Protein AF-A0A1F6PD30-F1 (afdb_monomer_lite)

Radius of gyration: 20.88 Å; chains: 1; bounding box: 60×52×56 Å

Secondary structure (DSSP, 8-state):
----HHHHHHHHHHHHHHHHHHS--SS-HHHHHHHHHHHHHHHHHHHHH--TTS----HHHHHHHHHHHHHHHHHHHTHHHHSPPB-HHHHHHHHHHHHHHHHHTT--HHHHHHHHHHHHHHHHHHHH-----HHHHHHHHHHHHHHHHHHHHHH--HHHHHHHHTTGGGGS-HHHHHHHHHHHHHHHHHHHHHHHH-GGGS-TT--HHHHHHHHHHHHHHHHHTB---PPPHHHHHHHHHHHHHHHHHHHHH--S-HHHHHHHHHHHHHHHHHHHHTS--------

pLDDT: mean 75.57, std 12.9, range [32.97, 92.69]

Organism: NCBI:txid1798709

Foldseek 3Di:
DDQDVLLLCLLQLLLVLLVVLLFPPDDDPVPLVCVLCVLVVVLVVVLVVDDPPPPNQDSLLSSVVSLLVSLQVCCVVCVVGRPAQDELLLLLLLLLLLLLLCVVQVPDPVVNVVSVVVNVVSLCCQQVVDQQDLVNLLVSLVVVLVSLVSCCVSPPDPVVVVCSSVSVSVVDDSLQSSLNSNSVSVNSSSVSVCVVLPLVPDDPPDDPVNSVVSNVVSSVVSSVSYDSDHDDNVVSVVSNVVSCVVSVCCSVPVPDDSSVSSSVSSSCSSVVVSVVVPDPPPPPPPD

Sequence (287 aa):
MQFDWLKLAAFVGGIFAEFFLLLDLSKDRWKTLLLSLGVILFASVLTEAGSPNGISAEPGFYVVIWGFIFCTIIPVFLKDKITPNIDERTLLIVNAMVLYLVFKSNFSSPVLYFYLLMTGVTLLNALVRIKIAKYLKVALFVWYYILIITIPIAHFNIQMFLDIALDKFGLFSYADLAALGAIYFLIMVHIMYLAWISPLGGSRHESALKMEQRMHENLVLLDSRYDDTQLSVLQALVIICILAILLGANYYYAFVSDSTILIISLLTAGIWHKISSNTPQTSGSIV

Structure (mmCIF, N/CA/C/O backbone):
data_AF-A0A1F6PD30-F1
#
_entry.id   AF-A0A1F6PD30-F1
#
loop_
_atom_site.group_PDB
_atom_site.id
_atom_site.type_symbol
_atom_site.label_atom_id
_atom_site.label_alt_id
_atom_site.label_comp_id
_atom_site.label_asym_id
_atom_site.label_entity_id
_atom_site.label_seq_id
_atom_site.pdbx_PDB_ins_code
_atom_site.Cartn_x
_atom_site.Cartn_y
_atom_site.Cartn_z
_atom_site.occupancy
_atom_site.B_iso_or_equiv
_atom_site.auth_seq_id
_atom_site.auth_comp_id
_atom_site.auth_asym_id
_atom_site.auth_atom_id
_atom_site.pdbx_PDB_model_num
ATOM 1 N N . MET A 1 1 ? 19.295 12.854 -24.958 1.00 53.69 1 MET A N 1
ATOM 2 C CA . MET A 1 1 ? 18.325 11.761 -24.719 1.00 53.69 1 MET A CA 1
ATOM 3 C C . MET A 1 1 ? 16.942 12.298 -25.037 1.00 53.69 1 MET A C 1
ATOM 5 O O . MET A 1 1 ? 16.675 13.434 -24.677 1.00 53.69 1 MET A O 1
ATOM 9 N N . GLN A 1 2 ? 16.107 11.544 -25.752 1.00 60.06 2 GLN A N 1
ATOM 10 C CA . GLN A 1 2 ? 14.708 11.921 -25.965 1.00 60.06 2 GLN A CA 1
ATOM 11 C C . GLN A 1 2 ? 13.929 11.608 -24.683 1.00 60.06 2 GLN A C 1
ATOM 13 O O . GLN A 1 2 ? 14.045 10.499 -24.163 1.00 60.06 2 GLN A O 1
ATOM 18 N N . PHE A 1 3 ? 13.193 12.586 -24.158 1.00 65.31 3 PHE A N 1
ATOM 19 C CA . PHE A 1 3 ? 12.368 12.402 -22.967 1.00 65.31 3 PHE A CA 1
ATOM 20 C C . PHE A 1 3 ? 11.201 11.449 -23.276 1.00 65.31 3 PHE A C 1
ATOM 22 O O . PHE A 1 3 ? 10.488 11.634 -24.266 1.00 65.31 3 PHE A O 1
ATOM 29 N N . ASP A 1 4 ? 11.025 10.411 -22.455 1.00 73.19 4 ASP A N 1
ATOM 30 C CA . ASP A 1 4 ? 10.019 9.364 -22.668 1.00 73.19 4 ASP A CA 1
ATOM 31 C C . ASP A 1 4 ? 8.700 9.726 -21.966 1.00 73.19 4 ASP A C 1
ATOM 33 O O . ASP A 1 4 ? 8.423 9.339 -20.827 1.00 73.19 4 ASP A O 1
ATOM 37 N N . TRP A 1 5 ? 7.870 10.492 -22.675 1.00 72.25 5 TRP A N 1
ATOM 38 C CA . TRP A 1 5 ? 6.560 10.947 -22.201 1.00 72.25 5 TRP A CA 1
ATOM 39 C C . TRP A 1 5 ? 5.604 9.807 -21.825 1.00 72.25 5 TRP A C 1
ATOM 41 O O . TRP A 1 5 ? 4.758 9.982 -20.949 1.00 72.25 5 TRP A O 1
ATOM 51 N N . LEU A 1 6 ? 5.738 8.628 -22.442 1.00 74.00 6 LEU A N 1
ATOM 52 C CA . LEU A 1 6 ? 4.901 7.466 -22.123 1.00 74.00 6 LEU A CA 1
ATOM 53 C C . LEU A 1 6 ? 5.247 6.906 -20.741 1.00 74.00 6 LEU A C 1
ATOM 55 O O . LEU A 1 6 ? 4.358 6.525 -19.978 1.00 74.00 6 LEU A O 1
ATOM 59 N N . LYS A 1 7 ? 6.535 6.883 -20.393 1.00 76.62 7 LYS A N 1
ATOM 60 C CA . LYS A 1 7 ? 6.993 6.464 -19.064 1.00 76.62 7 LYS A CA 1
ATOM 61 C C . LYS A 1 7 ? 6.561 7.443 -17.981 1.00 76.62 7 LYS A C 1
ATOM 63 O 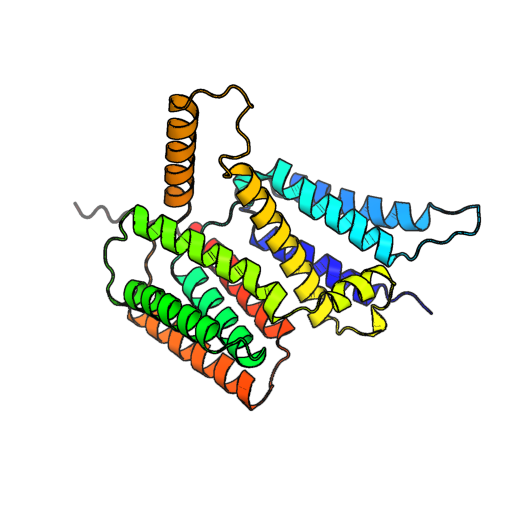O . LYS A 1 7 ? 6.106 7.021 -16.918 1.00 76.62 7 LYS A O 1
ATOM 68 N N . LEU A 1 8 ? 6.604 8.738 -18.283 1.00 74.94 8 LEU A N 1
ATOM 69 C CA . LEU A 1 8 ? 6.052 9.754 -17.397 1.00 74.94 8 LEU A CA 1
ATOM 70 C C . LEU A 1 8 ? 4.546 9.557 -17.168 1.00 74.94 8 LEU A C 1
ATOM 72 O O . LEU A 1 8 ? 4.076 9.589 -16.029 1.00 74.94 8 LEU A O 1
ATOM 76 N N . ALA A 1 9 ? 3.798 9.303 -18.244 1.00 74.81 9 ALA A N 1
ATOM 77 C CA . ALA A 1 9 ? 2.366 9.042 -18.173 1.00 74.81 9 ALA A CA 1
ATOM 78 C C . ALA A 1 9 ? 2.043 7.800 -17.328 1.00 74.81 9 ALA A C 1
ATOM 80 O O . ALA A 1 9 ? 1.038 7.804 -16.623 1.00 74.81 9 ALA A O 1
ATOM 81 N N . ALA A 1 10 ? 2.898 6.771 -17.333 1.00 77.56 10 ALA A N 1
ATOM 82 C CA . ALA A 1 10 ? 2.732 5.608 -16.462 1.00 77.56 10 ALA A CA 1
ATOM 83 C C . ALA A 1 10 ? 2.874 5.971 -14.973 1.00 77.56 10 ALA A C 1
ATOM 85 O O . ALA A 1 10 ? 2.026 5.578 -14.173 1.00 77.56 10 ALA A O 1
ATOM 86 N N . PHE A 1 11 ? 3.881 6.772 -14.603 1.00 80.44 11 PHE A N 1
ATOM 87 C CA . PHE A 1 11 ? 4.056 7.252 -13.225 1.00 80.44 11 PHE A CA 1
ATOM 88 C C . PHE A 1 11 ? 2.867 8.097 -12.750 1.00 80.44 11 PHE A C 1
ATOM 90 O O . PHE A 1 11 ? 2.256 7.810 -11.719 1.00 80.44 11 PHE A O 1
ATOM 97 N N . VAL A 1 12 ? 2.487 9.103 -13.541 1.00 78.50 12 VAL A N 1
ATOM 98 C CA . VAL A 1 12 ? 1.339 9.973 -13.246 1.00 78.50 12 VAL A CA 1
ATOM 99 C C . VAL A 1 12 ? 0.036 9.166 -13.215 1.00 78.50 12 VAL A C 1
ATOM 101 O O . VAL A 1 12 ? -0.792 9.357 -12.326 1.00 78.50 12 VAL A O 1
ATOM 104 N N . GLY A 1 13 ? -0.130 8.214 -14.134 1.00 77.12 13 GLY A N 1
ATOM 105 C CA . GLY A 1 13 ? -1.265 7.296 -14.171 1.00 77.12 13 GLY A CA 1
ATOM 106 C C . GLY A 1 13 ? -1.387 6.457 -12.900 1.00 77.12 13 GLY A C 1
ATOM 107 O O . GLY A 1 13 ? -2.496 6.286 -12.400 1.00 77.12 13 GLY A O 1
ATOM 108 N N . GLY A 1 14 ? -0.263 6.012 -12.330 1.00 79.00 14 GLY A N 1
ATOM 109 C CA . GLY A 1 14 ? -0.215 5.345 -11.028 1.00 79.00 14 GLY A CA 1
ATOM 110 C C . GLY A 1 14 ? -0.746 6.214 -9.885 1.00 79.00 14 GLY A C 1
ATOM 111 O O . GLY A 1 14 ? -1.611 5.769 -9.131 1.00 79.00 14 GLY A O 1
ATOM 112 N N . ILE A 1 15 ? -0.297 7.474 -9.803 1.00 82.19 15 ILE A N 1
ATOM 113 C CA . ILE A 1 15 ? -0.788 8.454 -8.810 1.00 82.19 15 ILE A CA 1
ATOM 114 C C . ILE A 1 15 ? -2.308 8.609 -8.920 1.00 82.19 15 ILE A C 1
ATOM 116 O O . ILE A 1 15 ? -3.020 8.554 -7.918 1.00 82.19 15 ILE A O 1
ATOM 120 N N . PHE A 1 16 ? -2.817 8.793 -10.141 1.00 78.00 16 PHE A N 1
ATOM 121 C CA . PHE A 1 16 ? -4.250 8.959 -10.367 1.00 78.00 16 PHE A CA 1
ATOM 122 C C . PHE A 1 16 ? -5.046 7.700 -10.052 1.00 78.00 16 PHE A C 1
ATOM 124 O O . PHE A 1 16 ? -6.115 7.811 -9.457 1.00 78.00 16 PHE A O 1
ATOM 131 N N . ALA A 1 17 ? -4.554 6.523 -10.441 1.00 76.38 17 ALA A N 1
ATOM 132 C CA . ALA A 1 17 ? -5.217 5.262 -10.142 1.00 76.38 17 ALA A CA 1
ATOM 133 C C . ALA A 1 17 ? -5.427 5.119 -8.630 1.00 76.38 17 ALA A C 1
ATOM 135 O O . ALA A 1 17 ? -6.557 4.903 -8.194 1.00 76.38 17 ALA A O 1
ATOM 136 N N . GLU A 1 18 ? -4.381 5.358 -7.837 1.00 78.88 18 GLU A N 1
ATOM 137 C CA . GLU A 1 18 ? -4.469 5.296 -6.377 1.00 78.88 18 GLU A CA 1
ATOM 138 C C . GLU A 1 18 ? -5.375 6.390 -5.799 1.00 78.88 18 GLU A C 1
ATOM 140 O O . GLU A 1 18 ? -6.229 6.122 -4.953 1.00 78.88 18 GLU A O 1
ATOM 145 N N . PHE A 1 19 ? -5.267 7.621 -6.305 1.00 77.38 19 PHE A N 1
ATOM 146 C CA . PHE A 1 19 ? -6.168 8.707 -5.926 1.00 77.38 19 PHE A CA 1
ATOM 147 C C . PHE A 1 19 ? -7.638 8.338 -6.149 1.00 77.38 19 PHE A C 1
ATOM 149 O O . PHE A 1 19 ? -8.473 8.544 -5.267 1.00 77.38 19 PHE A O 1
ATOM 156 N N . PHE A 1 20 ? -7.964 7.753 -7.302 1.00 73.50 20 PHE A N 1
ATOM 157 C CA . PHE A 1 20 ? -9.321 7.316 -7.604 1.00 73.50 20 PHE A CA 1
ATOM 158 C C . PHE A 1 20 ? -9.760 6.125 -6.763 1.00 73.50 20 PHE A C 1
ATOM 160 O O . PHE A 1 20 ? -10.956 6.026 -6.495 1.00 73.50 20 PHE A O 1
ATOM 167 N N . LEU A 1 21 ? -8.861 5.236 -6.339 1.00 72.62 21 LEU A N 1
ATOM 168 C CA . LEU A 1 21 ? -9.199 4.154 -5.412 1.00 72.62 21 LEU A CA 1
ATOM 169 C C . LEU A 1 21 ? -9.557 4.695 -4.031 1.00 72.62 21 LEU A C 1
ATOM 171 O O . LEU A 1 21 ? -10.606 4.330 -3.504 1.00 72.62 21 LEU A O 1
ATOM 175 N N . LEU A 1 22 ? -8.741 5.598 -3.491 1.00 71.75 22 LEU A N 1
ATOM 176 C CA . LEU A 1 22 ? -8.922 6.140 -2.143 1.00 71.75 22 LEU A CA 1
ATOM 177 C C . LEU A 1 22 ? -10.071 7.148 -2.043 1.00 71.75 22 LEU A C 1
ATOM 179 O O . LEU A 1 22 ? -10.625 7.343 -0.965 1.00 71.75 22 LEU A O 1
ATOM 183 N N . LEU A 1 23 ? -10.451 7.791 -3.148 1.00 72.31 23 LEU A N 1
ATOM 184 C CA . LEU A 1 23 ? -11.535 8.766 -3.148 1.00 72.31 23 LEU A CA 1
ATOM 185 C C . LEU A 1 23 ? -12.903 8.079 -2.988 1.00 72.31 23 LEU A C 1
ATOM 187 O O . LEU A 1 23 ? -13.360 7.363 -3.890 1.00 72.31 23 LEU A O 1
ATOM 191 N N . ASP A 1 24 ? -13.594 8.356 -1.881 1.00 62.03 24 ASP A N 1
ATOM 192 C CA . ASP A 1 24 ? -15.000 7.981 -1.701 1.00 62.03 24 ASP A CA 1
ATOM 193 C C . ASP A 1 24 ? -15.915 8.910 -2.533 1.00 62.03 24 ASP A C 1
ATOM 195 O O . ASP A 1 24 ? -16.018 10.123 -2.314 1.00 62.03 24 ASP A O 1
ATOM 199 N N . LEU A 1 25 ? -16.536 8.349 -3.576 1.00 59.09 25 LEU A N 1
ATOM 200 C CA . LEU A 1 25 ? -17.119 9.069 -4.721 1.00 59.09 25 LEU A CA 1
ATOM 201 C C . LEU A 1 25 ? -18.629 9.317 -4.585 1.00 59.09 25 LEU A C 1
ATOM 203 O O . LEU A 1 25 ? -19.377 9.228 -5.569 1.00 59.09 25 LEU A O 1
ATOM 207 N N . SER A 1 26 ? -19.100 9.639 -3.380 1.00 53.19 26 SER A N 1
ATOM 208 C CA . SER A 1 26 ? -20.541 9.644 -3.131 1.00 53.19 26 SER A CA 1
ATOM 209 C C . SER A 1 26 ? -21.306 10.814 -3.774 1.00 53.19 26 SER A C 1
ATOM 211 O O . SER A 1 26 ? -22.437 10.564 -4.182 1.00 53.19 26 SER A O 1
ATOM 213 N N . LYS A 1 27 ? -20.760 12.036 -3.987 1.00 53.97 27 LYS A N 1
ATOM 214 C CA . LYS A 1 27 ? -21.538 13.132 -4.650 1.00 53.97 27 LYS A CA 1
ATOM 215 C C . LYS A 1 27 ? -20.814 14.168 -5.545 1.00 53.97 27 LYS A C 1
ATOM 217 O O . LYS A 1 27 ? -21.452 14.673 -6.461 1.00 53.97 27 LYS A O 1
ATOM 222 N N . ASP A 1 28 ? -19.517 14.462 -5.396 1.00 58.03 28 ASP A N 1
ATOM 223 C CA . ASP A 1 28 ? -18.851 15.589 -6.112 1.00 58.03 28 ASP A CA 1
ATOM 224 C C . ASP A 1 28 ? -17.847 15.153 -7.199 1.00 58.03 28 ASP A C 1
ATOM 226 O O . ASP A 1 28 ? -16.665 15.497 -7.178 1.00 58.03 28 ASP A O 1
ATOM 230 N N . ARG A 1 29 ? -18.323 14.380 -8.180 1.00 62.59 29 ARG A N 1
ATOM 231 C CA . ARG A 1 29 ? -17.468 13.687 -9.167 1.00 62.59 29 ARG A CA 1
ATOM 232 C C . ARG A 1 29 ? -16.647 14.610 -10.080 1.00 62.59 29 ARG A C 1
ATOM 234 O O . ARG A 1 29 ? -15.530 14.264 -10.434 1.00 62.59 29 ARG A O 1
ATOM 241 N N . TRP A 1 30 ? -17.167 15.779 -10.456 1.00 53.31 30 TRP A N 1
ATOM 242 C CA . TRP A 1 30 ? -16.579 16.593 -11.533 1.00 53.31 30 TRP A CA 1
ATOM 243 C C . TRP A 1 30 ? -15.610 17.674 -11.060 1.00 53.31 30 TRP A C 1
ATOM 245 O O . TRP A 1 30 ? -14.622 17.946 -11.733 1.00 53.31 30 TRP A O 1
ATOM 255 N N . LYS A 1 31 ? -15.848 18.272 -9.889 1.00 58.22 31 LYS A N 1
ATOM 256 C CA . LYS A 1 31 ? -15.000 19.357 -9.364 1.00 58.22 31 LYS A CA 1
ATOM 257 C C . LYS A 1 31 ? -13.631 18.838 -8.930 1.00 58.22 31 LYS A C 1
ATOM 259 O O . LYS A 1 31 ? -12.616 19.453 -9.229 1.00 58.22 31 LYS A O 1
ATOM 264 N N . THR A 1 32 ? -13.602 17.674 -8.286 1.00 60.53 32 THR A N 1
ATOM 265 C CA . THR A 1 32 ? -12.366 17.004 -7.862 1.00 60.53 32 THR A CA 1
ATOM 266 C C . THR A 1 32 ? -11.555 16.489 -9.055 1.00 60.53 32 THR A C 1
ATOM 268 O O . THR A 1 32 ? -10.327 16.571 -9.057 1.00 60.53 32 THR A O 1
ATOM 271 N N . LEU A 1 33 ? -12.240 16.024 -10.101 1.00 59.28 33 LEU A N 1
ATOM 272 C CA . LEU A 1 33 ? -11.638 15.547 -11.345 1.00 59.28 33 LEU A CA 1
ATOM 273 C C . LEU A 1 33 ? -11.055 16.713 -12.170 1.00 59.28 33 LEU A C 1
ATOM 275 O O . LEU A 1 33 ? -9.919 16.630 -12.621 1.00 59.28 33 LEU A O 1
ATOM 279 N N . LEU A 1 34 ? -11.767 17.843 -12.262 1.00 59.72 34 LEU A N 1
ATOM 280 C CA . LEU A 1 34 ? -11.278 19.076 -12.897 1.00 59.72 34 LEU A CA 1
ATOM 281 C C . LEU A 1 34 ? -10.115 19.726 -12.137 1.00 59.72 34 LEU A C 1
ATOM 283 O O . LEU A 1 34 ? -9.198 20.238 -12.768 1.00 59.72 34 LEU A O 1
ATOM 287 N N . LEU A 1 35 ? -10.121 19.694 -10.800 1.00 61.66 35 LEU A N 1
ATOM 288 C CA . LEU A 1 35 ? -9.022 20.237 -9.998 1.00 61.66 35 LEU A CA 1
ATOM 289 C C . LEU A 1 35 ? -7.748 19.395 -10.156 1.00 61.66 35 LEU A C 1
ATOM 291 O O . LEU A 1 35 ? -6.664 19.943 -10.323 1.00 61.66 35 LEU A O 1
ATOM 295 N N . SER A 1 36 ? -7.876 18.066 -10.136 1.00 59.25 36 SER A N 1
ATOM 296 C CA . SER A 1 36 ? -6.726 17.158 -10.228 1.00 59.25 36 SER A CA 1
ATOM 297 C C . SER A 1 36 ? -6.118 17.101 -11.631 1.00 59.25 36 SER A C 1
ATOM 299 O O . SER A 1 36 ? -4.899 17.199 -11.768 1.00 59.25 36 SER A O 1
ATOM 301 N N . LEU A 1 37 ? -6.952 17.067 -12.677 1.00 60.06 37 LEU A N 1
ATOM 302 C CA . LEU A 1 37 ? -6.499 17.275 -14.057 1.00 60.06 37 LEU A CA 1
ATOM 303 C C . LEU A 1 37 ? -5.940 18.685 -14.264 1.00 60.06 37 LEU A C 1
ATOM 305 O O . LEU A 1 37 ? -4.926 18.830 -14.934 1.00 60.06 37 LEU A O 1
ATOM 309 N N . GLY A 1 38 ? -6.554 19.713 -13.673 1.00 61.88 38 GLY A N 1
ATOM 310 C CA . GLY A 1 38 ? -6.124 21.105 -13.798 1.00 61.88 38 GLY A CA 1
ATOM 311 C C . GLY A 1 38 ? -4.744 21.370 -13.199 1.00 61.88 38 GLY A C 1
ATOM 312 O O . GLY A 1 38 ? -3.932 22.024 -13.841 1.00 61.88 38 GLY A O 1
ATOM 313 N N . VAL A 1 39 ? -4.439 20.823 -12.018 1.00 59.06 39 VAL A N 1
ATOM 314 C CA . VAL A 1 39 ? -3.119 20.975 -11.375 1.00 59.06 39 VAL A CA 1
ATOM 315 C C . VAL A 1 39 ? -2.019 20.291 -12.189 1.00 59.06 39 VAL A C 1
ATOM 317 O O . VAL A 1 39 ? -0.936 20.850 -12.338 1.00 59.06 39 VAL A O 1
ATOM 320 N N . ILE A 1 40 ? -2.298 19.117 -12.759 1.00 58.16 40 ILE A N 1
ATOM 321 C CA . ILE A 1 40 ? -1.302 18.352 -13.519 1.00 58.16 40 ILE A CA 1
ATOM 322 C C . ILE A 1 40 ? -1.135 18.896 -14.939 1.00 58.16 40 ILE A C 1
ATOM 324 O O . ILE A 1 40 ? -0.001 19.046 -15.382 1.00 58.16 40 ILE A O 1
ATOM 328 N N . LEU A 1 41 ? -2.222 19.295 -15.611 1.00 58.28 41 LEU A N 1
ATOM 329 C CA . LEU A 1 41 ? -2.154 19.988 -16.902 1.00 58.28 41 LEU A CA 1
ATOM 330 C C . LEU A 1 41 ? -1.425 21.331 -16.773 1.00 58.28 41 LEU A C 1
ATOM 332 O O . LEU A 1 41 ? -0.577 21.650 -17.603 1.00 58.28 41 LEU A O 1
ATOM 336 N N . PHE A 1 42 ? -1.692 22.092 -15.708 1.00 57.19 42 PHE A N 1
ATOM 337 C CA . PHE A 1 42 ? -0.980 23.336 -15.416 1.00 57.19 42 PHE A CA 1
ATOM 338 C C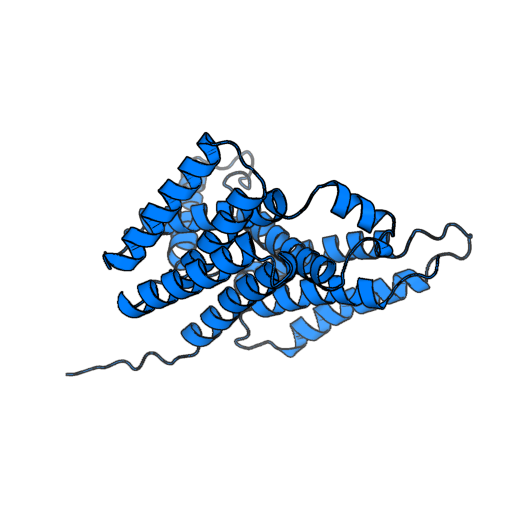 . PHE A 1 42 ? 0.510 23.093 -15.128 1.00 57.19 42 PHE A C 1
ATOM 340 O O . PHE A 1 42 ? 1.354 23.823 -15.642 1.00 57.19 42 PHE A O 1
ATOM 347 N N . ALA A 1 43 ? 0.848 22.028 -14.393 1.00 55.66 43 ALA A N 1
ATOM 348 C CA . ALA A 1 43 ? 2.232 21.619 -14.160 1.00 55.66 43 ALA A CA 1
ATOM 349 C C . ALA A 1 43 ? 2.961 21.219 -15.458 1.00 55.66 43 ALA A C 1
ATOM 351 O O . ALA A 1 43 ? 4.097 21.641 -15.661 1.00 55.66 43 ALA A O 1
ATOM 352 N N . SER A 1 44 ? 2.303 20.481 -16.362 1.00 56.38 44 SER A N 1
ATOM 353 C CA . SER A 1 44 ? 2.872 20.104 -17.666 1.00 56.38 44 SER A CA 1
ATOM 354 C C . SER A 1 44 ? 3.011 21.285 -18.639 1.00 56.38 44 SER A C 1
ATOM 356 O O . SER A 1 44 ? 3.959 21.340 -19.419 1.00 56.38 44 SER A O 1
ATOM 358 N N . VAL A 1 45 ? 2.112 22.272 -18.569 1.00 54.12 45 VAL A N 1
ATOM 359 C CA . VAL A 1 45 ? 2.214 23.507 -19.367 1.00 54.12 45 VAL A CA 1
ATOM 360 C C . VAL A 1 45 ? 3.329 24.415 -18.832 1.00 54.12 45 VAL A C 1
ATOM 362 O O . VAL A 1 45 ? 4.047 25.037 -19.611 1.00 54.12 45 VAL A O 1
ATOM 365 N N . LEU A 1 46 ? 3.548 24.457 -17.513 1.00 53.66 46 LEU A N 1
ATOM 366 C CA . LEU A 1 46 ? 4.660 25.205 -16.915 1.00 53.66 46 LEU A CA 1
ATOM 367 C C . LEU A 1 46 ? 6.038 24.606 -17.236 1.00 53.66 46 LEU A C 1
ATOM 369 O O . LEU A 1 46 ? 7.004 25.361 -17.325 1.00 53.66 46 LEU A O 1
ATOM 373 N N . THR A 1 47 ? 6.136 23.290 -17.456 1.00 56.25 47 THR A N 1
ATOM 374 C CA . THR A 1 47 ? 7.379 22.652 -17.927 1.00 56.25 47 THR A CA 1
ATOM 375 C C . THR A 1 47 ? 7.743 23.005 -19.370 1.00 56.25 47 THR A C 1
ATOM 377 O O . THR A 1 47 ? 8.926 23.040 -19.690 1.00 56.25 47 THR A O 1
ATOM 380 N N . GL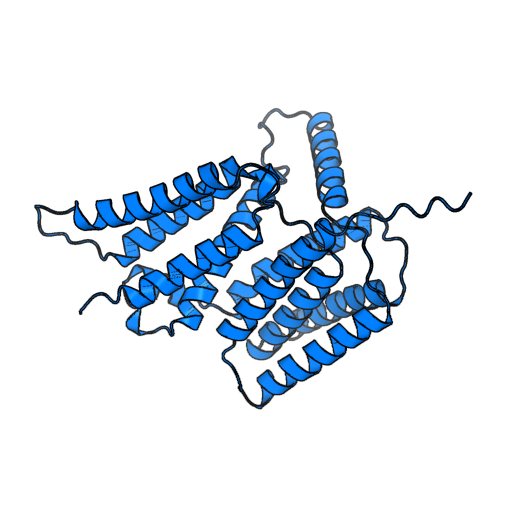U A 1 48 ? 6.772 23.327 -20.233 1.00 53.41 48 GLU A N 1
ATOM 381 C CA . GLU A 1 48 ? 7.048 23.864 -21.579 1.00 53.41 48 GLU A CA 1
ATOM 382 C C . GLU A 1 48 ? 7.292 25.382 -21.569 1.00 53.41 48 GLU A C 1
ATOM 384 O O . GLU A 1 48 ? 8.047 25.899 -22.393 1.00 53.41 48 GLU A O 1
ATOM 389 N N . ALA A 1 49 ? 6.688 26.113 -20.627 1.00 47.53 49 ALA A N 1
ATOM 390 C CA . ALA A 1 49 ? 6.739 27.576 -20.587 1.00 47.53 49 ALA A CA 1
ATOM 391 C C . ALA A 1 49 ? 8.050 28.166 -20.018 1.00 47.53 49 ALA A C 1
ATOM 393 O O . ALA A 1 49 ? 8.234 29.385 -20.049 1.00 47.53 49 ALA A O 1
ATOM 394 N N . GLY A 1 50 ? 8.967 27.346 -19.493 1.00 44.59 50 GLY A N 1
ATOM 395 C CA . GLY A 1 50 ? 10.137 27.815 -18.748 1.00 44.59 50 GLY A CA 1
ATOM 396 C C . GLY A 1 50 ? 11.486 27.362 -19.304 1.00 44.59 50 GLY A C 1
ATOM 397 O O . GLY A 1 50 ? 12.046 26.400 -18.800 1.00 44.59 50 GLY A O 1
ATOM 398 N N . SER A 1 51 ? 12.058 28.109 -20.256 1.00 46.34 51 SER A N 1
ATOM 399 C CA . SER A 1 51 ? 13.372 28.764 -20.072 1.00 46.34 51 SER A CA 1
ATOM 400 C C . SER A 1 51 ? 13.798 29.525 -21.340 1.00 46.34 51 SER A C 1
ATOM 402 O O . SER A 1 51 ? 14.361 28.934 -22.261 1.00 46.34 51 SER A O 1
ATOM 404 N N . PRO A 1 52 ? 13.627 30.859 -21.384 1.00 49.53 52 PRO A N 1
ATOM 405 C CA . PRO A 1 52 ? 14.267 31.715 -22.388 1.00 49.53 52 PRO A CA 1
ATOM 406 C C . PRO A 1 52 ? 15.806 31.728 -22.288 1.00 49.53 52 PRO A C 1
ATOM 408 O O . PRO A 1 52 ? 16.468 32.260 -23.172 1.00 49.53 52 PRO A O 1
ATOM 411 N N . ASN A 1 53 ? 16.377 31.158 -21.214 1.00 49.75 53 ASN A N 1
ATOM 412 C CA . ASN A 1 53 ? 17.775 31.347 -20.813 1.00 49.75 53 ASN A CA 1
ATOM 413 C C . ASN A 1 53 ? 18.606 30.047 -20.775 1.00 49.75 53 ASN A C 1
ATOM 415 O O . ASN A 1 53 ? 19.676 30.025 -20.174 1.00 49.75 53 ASN A O 1
ATOM 419 N N . GLY A 1 54 ? 18.151 28.958 -21.402 1.00 44.59 54 GLY A N 1
ATOM 420 C CA . GLY A 1 54 ? 18.997 27.786 -21.685 1.00 44.59 54 GLY A CA 1
ATOM 421 C C . GLY A 1 54 ? 19.392 26.906 -20.490 1.00 44.59 54 GLY A C 1
ATOM 422 O O . GLY A 1 54 ? 20.071 25.903 -20.687 1.00 44.59 54 GLY A O 1
ATOM 423 N N . ILE A 1 55 ? 18.946 27.211 -19.268 1.00 49.53 55 ILE A N 1
ATOM 424 C CA . ILE A 1 55 ? 18.989 26.257 -18.151 1.00 49.53 55 ILE A CA 1
ATOM 425 C C . ILE A 1 55 ? 17.682 25.467 -18.207 1.00 49.53 55 ILE A C 1
ATOM 427 O O . ILE A 1 55 ? 16.682 25.858 -17.606 1.00 49.53 55 ILE A O 1
ATOM 431 N N . SER A 1 56 ? 17.659 24.418 -19.024 1.00 53.16 56 SER A N 1
ATOM 432 C CA . SER A 1 56 ? 16.563 23.453 -19.064 1.00 53.16 56 SER A CA 1
ATOM 433 C C . SER A 1 56 ? 16.709 22.526 -17.862 1.00 53.16 56 SER A C 1
ATOM 435 O O . SER A 1 56 ? 17.518 21.599 -17.892 1.00 53.16 56 SER A O 1
ATOM 437 N N . ALA A 1 57 ? 15.977 22.797 -16.784 1.00 54.75 57 ALA A N 1
ATOM 438 C CA . ALA A 1 57 ? 15.811 21.789 -15.749 1.00 54.75 57 ALA A CA 1
ATOM 439 C C . ALA A 1 57 ? 15.071 20.579 -16.347 1.00 54.75 57 ALA A C 1
ATOM 441 O O . ALA A 1 57 ? 14.139 20.726 -17.139 1.00 54.75 57 ALA A O 1
ATOM 442 N N . GLU A 1 58 ? 15.559 19.396 -15.998 1.00 65.56 58 GLU A N 1
ATOM 443 C CA . GLU A 1 58 ? 15.098 18.092 -16.469 1.00 65.56 58 GLU A CA 1
ATOM 444 C C . GLU A 1 58 ? 13.587 17.906 -16.184 1.00 65.56 58 GLU A C 1
ATOM 446 O O . GLU A 1 58 ? 13.163 18.073 -15.035 1.00 65.56 58 GLU A O 1
ATOM 451 N N . PRO A 1 59 ? 12.727 17.638 -17.193 1.00 64.94 59 PRO A N 1
ATOM 452 C CA . PRO A 1 59 ? 11.271 17.580 -17.015 1.00 64.94 59 PRO A CA 1
ATOM 453 C C . PRO A 1 59 ? 10.778 16.631 -15.907 1.00 64.94 59 PRO A C 1
ATOM 455 O O . PRO A 1 59 ? 9.750 16.899 -15.279 1.00 64.94 59 PRO A O 1
ATOM 458 N N . GLY A 1 60 ? 11.504 15.554 -15.603 1.00 64.38 60 GLY A N 1
ATOM 459 C CA . GLY A 1 60 ? 11.195 14.647 -14.496 1.00 64.38 60 GLY A CA 1
ATOM 460 C C . GLY A 1 60 ? 11.367 15.273 -13.124 1.00 64.38 60 GLY A C 1
ATOM 461 O O . GLY A 1 60 ? 10.548 15.006 -12.244 1.00 64.38 60 GLY A O 1
ATOM 462 N N . PHE A 1 61 ? 12.335 16.176 -12.942 1.00 67.75 61 PHE A N 1
ATOM 463 C CA . PHE A 1 61 ? 12.499 16.920 -11.691 1.00 67.75 61 PHE A CA 1
ATOM 464 C C . PHE A 1 61 ? 11.234 17.719 -11.354 1.00 67.75 61 PHE A C 1
ATOM 466 O O . PHE A 1 61 ? 10.726 17.662 -10.230 1.00 67.75 61 PHE A O 1
ATOM 473 N N . TYR A 1 62 ? 10.661 18.404 -12.346 1.00 69.81 62 TYR A N 1
ATOM 474 C CA . TYR A 1 62 ? 9.409 19.134 -12.168 1.00 69.81 62 TYR A CA 1
ATOM 475 C C . TYR A 1 62 ? 8.232 18.210 -11.887 1.00 69.81 62 TYR A C 1
ATOM 477 O O . TYR A 1 62 ? 7.398 18.540 -11.051 1.00 69.81 62 TYR A O 1
ATOM 485 N N . VAL A 1 63 ? 8.157 17.048 -12.532 1.00 67.50 63 VAL A N 1
ATOM 486 C CA . VAL A 1 63 ? 7.059 16.102 -12.290 1.00 67.50 63 VAL A CA 1
ATOM 487 C C . VAL A 1 63 ? 7.145 15.499 -10.892 1.00 67.50 63 VAL A C 1
ATOM 489 O O . VAL A 1 63 ? 6.112 15.339 -10.248 1.00 67.50 63 VAL A O 1
ATOM 492 N N . VAL A 1 64 ? 8.348 15.244 -10.372 1.00 68.81 64 VAL A N 1
ATOM 493 C CA . VAL A 1 64 ? 8.531 14.836 -8.972 1.00 68.81 64 VAL A CA 1
ATOM 494 C C . VAL A 1 64 ? 8.092 15.950 -8.022 1.00 68.81 64 VAL A C 1
ATOM 496 O O . VAL A 1 64 ? 7.349 15.679 -7.082 1.00 68.81 64 VAL A O 1
ATOM 499 N N . ILE A 1 65 ? 8.484 17.205 -8.272 1.00 69.94 65 ILE A N 1
ATOM 500 C CA . ILE A 1 65 ? 8.087 18.349 -7.432 1.00 69.94 65 ILE A CA 1
ATOM 501 C C . ILE A 1 65 ? 6.576 18.583 -7.477 1.00 69.94 65 ILE A C 1
ATOM 503 O O . ILE A 1 65 ? 5.938 18.722 -6.436 1.00 69.94 65 ILE A O 1
ATOM 507 N N . TRP A 1 66 ? 5.976 18.624 -8.662 1.00 71.56 66 TRP A N 1
ATOM 508 C CA . TRP A 1 66 ? 4.541 18.850 -8.809 1.00 71.56 66 TRP A CA 1
ATOM 509 C C . TRP A 1 66 ? 3.726 17.651 -8.344 1.00 71.56 66 TRP A C 1
ATOM 511 O O . TRP A 1 66 ? 2.676 17.835 -7.734 1.00 71.56 66 TRP A O 1
ATOM 521 N N . GLY A 1 67 ? 4.239 16.439 -8.547 1.00 70.88 67 GLY A N 1
ATOM 522 C CA . GLY A 1 67 ? 3.729 15.221 -7.937 1.00 70.88 67 GLY A CA 1
ATOM 523 C C . GLY A 1 67 ? 3.740 15.327 -6.415 1.00 70.88 67 GLY A C 1
ATOM 524 O O . GLY A 1 67 ? 2.709 15.088 -5.797 1.00 70.88 67 GLY A O 1
ATOM 525 N N . PHE A 1 68 ? 4.842 15.769 -5.806 1.00 73.69 68 PHE A N 1
ATOM 526 C CA . PHE A 1 68 ? 4.938 16.004 -4.361 1.00 73.69 68 PHE A CA 1
ATOM 527 C C . PHE A 1 68 ? 3.910 17.029 -3.879 1.00 73.69 68 PHE A C 1
ATOM 529 O O . PHE A 1 68 ? 3.175 16.775 -2.922 1.00 73.69 68 PHE A O 1
ATOM 536 N N . ILE A 1 69 ? 3.817 18.169 -4.568 1.00 72.81 69 ILE A N 1
ATOM 537 C CA . ILE A 1 69 ? 2.856 19.229 -4.257 1.00 72.81 69 ILE A CA 1
ATOM 538 C C . ILE A 1 69 ? 1.427 18.682 -4.347 1.00 72.81 69 ILE A C 1
ATOM 540 O O . ILE A 1 69 ? 0.654 18.848 -3.406 1.00 72.81 69 ILE A O 1
ATOM 544 N N . PHE A 1 70 ? 1.084 17.972 -5.424 1.00 75.00 70 PHE A N 1
ATOM 545 C CA . PHE A 1 70 ? -0.225 17.349 -5.611 1.00 75.00 70 PHE A CA 1
ATOM 546 C C . PHE A 1 70 ? -0.533 16.331 -4.507 1.00 75.00 70 PHE A C 1
ATOM 548 O O . PHE A 1 70 ? -1.567 16.431 -3.847 1.00 75.00 70 PHE A O 1
ATOM 555 N N . CYS A 1 71 ? 0.388 15.398 -4.257 1.00 75.25 71 CYS A N 1
ATOM 556 C CA . CYS A 1 71 ? 0.242 14.349 -3.252 1.00 75.25 71 CYS A CA 1
ATOM 557 C C . CYS A 1 71 ? 0.177 14.906 -1.822 1.00 75.25 71 CYS A C 1
ATOM 559 O O . CYS A 1 71 ? -0.341 14.229 -0.945 1.00 75.25 71 CYS A O 1
ATOM 561 N N . THR A 1 72 ? 0.657 16.129 -1.582 1.00 75.12 72 THR A N 1
ATOM 562 C CA . THR A 1 72 ? 0.568 16.805 -0.277 1.00 75.12 72 THR A CA 1
ATOM 563 C C . THR A 1 72 ? -0.711 17.633 -0.145 1.00 75.12 72 THR A C 1
ATOM 565 O O . THR A 1 72 ? -1.408 17.556 0.864 1.00 75.12 72 THR A O 1
ATOM 568 N N . ILE A 1 73 ? -1.055 18.417 -1.170 1.00 76.50 73 ILE A N 1
ATOM 569 C CA . ILE A 1 73 ? -2.225 19.308 -1.171 1.00 76.50 73 ILE A CA 1
ATOM 570 C C . ILE A 1 73 ? -3.520 18.495 -1.135 1.00 76.50 73 ILE A C 1
ATOM 572 O O . ILE A 1 73 ? -4.421 18.787 -0.350 1.00 76.50 73 ILE A O 1
ATOM 576 N N . ILE A 1 74 ? -3.629 17.463 -1.967 1.00 75.38 74 ILE A N 1
ATOM 577 C CA . ILE A 1 74 ? -4.874 16.711 -2.130 1.00 75.38 74 ILE A CA 1
ATOM 578 C C . ILE A 1 74 ? -5.358 16.074 -0.815 1.00 75.38 74 ILE A C 1
ATOM 580 O O . ILE A 1 74 ? -6.516 16.310 -0.458 1.00 75.38 74 ILE A O 1
ATOM 584 N N . PRO A 1 75 ? -4.524 15.354 -0.039 1.00 71.19 75 PRO A N 1
ATOM 585 C CA . PRO A 1 75 ? -4.939 14.819 1.257 1.00 71.19 75 PRO A CA 1
ATOM 586 C C . PRO A 1 75 ? -5.306 15.903 2.274 1.00 71.19 75 PRO A C 1
ATOM 588 O O . PRO A 1 75 ? -6.192 15.680 3.091 1.00 71.19 75 PRO A O 1
ATOM 591 N N . VAL A 1 76 ? -4.684 17.087 2.215 1.00 74.00 76 VAL A N 1
ATOM 592 C CA . VAL A 1 76 ? -5.013 18.210 3.111 1.00 74.00 76 VAL A CA 1
ATOM 593 C C . VAL A 1 76 ? -6.418 18.750 2.830 1.00 74.00 76 VAL A C 1
ATOM 595 O O . VAL A 1 76 ? -7.206 18.937 3.757 1.00 74.00 76 VAL A O 1
ATOM 598 N N . PHE A 1 77 ? -6.762 18.969 1.558 1.00 73.25 77 PHE A N 1
ATOM 599 C CA . PHE A 1 77 ? -8.064 19.532 1.174 1.00 73.25 77 PHE A CA 1
ATOM 600 C C . PHE A 1 77 ? -9.200 18.505 1.155 1.00 73.25 77 PHE A C 1
ATOM 602 O O . PHE A 1 77 ? -10.363 18.874 1.313 1.00 73.25 77 PHE A O 1
ATOM 609 N N . LEU A 1 78 ? -8.887 17.222 0.962 1.00 71.56 78 LEU A N 1
ATOM 610 C CA . LEU A 1 78 ? -9.867 16.139 0.853 1.00 71.56 78 LEU A CA 1
ATOM 611 C C . LEU A 1 78 ? -9.735 15.111 1.984 1.00 71.56 78 LEU A C 1
ATOM 613 O O . LEU A 1 78 ? -10.154 13.966 1.822 1.00 71.56 78 LEU A O 1
ATOM 617 N N . LYS A 1 79 ? -9.197 15.522 3.137 1.00 68.25 79 LYS A N 1
ATOM 618 C CA . LYS A 1 79 ? -8.917 14.651 4.291 1.00 68.25 79 LYS A CA 1
ATOM 619 C C . LYS A 1 79 ? -10.077 13.717 4.648 1.00 68.25 79 LYS A C 1
ATOM 621 O O . LYS A 1 79 ? -9.884 12.513 4.790 1.00 68.25 79 LYS A O 1
ATOM 626 N N . ASP A 1 80 ? -11.301 14.243 4.677 1.00 66.00 80 ASP A N 1
ATOM 627 C CA . ASP A 1 80 ? -12.485 13.496 5.108 1.00 66.00 80 ASP A CA 1
ATOM 628 C C . ASP A 1 80 ? -12.922 12.443 4.072 1.00 66.00 80 ASP A C 1
ATOM 630 O O . ASP A 1 80 ? -13.644 11.509 4.418 1.00 66.00 80 ASP A O 1
ATOM 634 N N . LYS A 1 81 ? -12.458 12.582 2.819 1.00 68.38 81 LYS A N 1
ATOM 635 C CA . LYS A 1 81 ? -12.815 11.745 1.661 1.00 68.38 81 LYS A CA 1
ATOM 636 C C . LYS A 1 81 ? -11.733 10.743 1.239 1.00 68.38 81 LYS A C 1
ATOM 638 O O . LYS A 1 81 ? -12.049 9.852 0.460 1.00 68.38 81 LYS A O 1
ATOM 643 N N . ILE A 1 82 ? -10.485 10.926 1.683 1.00 67.75 82 ILE A N 1
ATOM 644 C CA . ILE A 1 82 ? -9.315 10.103 1.297 1.00 67.75 82 ILE A CA 1
ATOM 645 C C . ILE A 1 82 ? -8.788 9.290 2.495 1.00 67.75 82 ILE A C 1
ATOM 647 O O . ILE A 1 82 ? -7.869 8.488 2.362 1.00 67.75 82 ILE A O 1
ATOM 651 N N . THR A 1 83 ? -9.376 9.464 3.685 1.00 65.50 83 THR A N 1
ATOM 652 C CA . THR A 1 83 ? -9.014 8.646 4.848 1.00 65.50 83 THR A CA 1
ATOM 653 C C . THR A 1 83 ? -9.281 7.166 4.540 1.00 65.50 83 THR A C 1
ATOM 655 O O . THR A 1 83 ? -10.425 6.833 4.220 1.00 65.50 83 THR A O 1
ATOM 658 N N . PRO A 1 84 ? -8.276 6.277 4.651 1.00 67.06 84 PRO A N 1
ATOM 659 C CA . PRO A 1 84 ? -8.465 4.863 4.378 1.00 67.06 84 PRO A CA 1
ATOM 660 C C . PRO A 1 84 ? -9.390 4.261 5.436 1.00 67.06 84 PRO A C 1
ATOM 662 O O . PRO A 1 84 ? -9.103 4.284 6.633 1.00 67.06 84 PRO A O 1
ATOM 665 N N . ASN A 1 85 ? -10.514 3.725 4.980 1.00 74.88 85 ASN A N 1
ATOM 666 C CA . ASN A 1 85 ? -11.308 2.796 5.763 1.00 74.88 85 ASN A CA 1
ATOM 667 C C . ASN A 1 85 ? -10.686 1.408 5.588 1.00 74.88 85 ASN A C 1
ATOM 669 O O . ASN A 1 85 ? -10.343 1.012 4.472 1.00 74.88 85 ASN A O 1
ATOM 673 N N . ILE A 1 86 ? -10.524 0.684 6.688 1.00 80.69 86 ILE A N 1
ATOM 674 C CA . ILE A 1 86 ? -9.851 -0.613 6.688 1.00 80.69 86 ILE A CA 1
ATOM 675 C C . ILE A 1 86 ? -10.872 -1.670 7.065 1.00 80.69 86 ILE A C 1
ATOM 677 O O . ILE A 1 86 ? -11.501 -1.580 8.115 1.00 80.69 86 ILE A O 1
ATOM 681 N N . ASP A 1 87 ? -11.000 -2.686 6.222 1.00 82.94 87 ASP A N 1
ATOM 682 C CA . ASP A 1 87 ? -11.729 -3.904 6.540 1.00 82.94 87 ASP A CA 1
ATOM 683 C C . ASP A 1 87 ? -10.758 -5.082 6.729 1.00 82.94 87 ASP A C 1
ATOM 685 O O . ASP A 1 87 ? -9.562 -5.027 6.413 1.00 82.94 87 ASP A O 1
ATOM 689 N N . GLU A 1 88 ? -11.282 -6.185 7.259 1.00 83.50 88 GLU A N 1
ATOM 690 C CA . GLU A 1 88 ? -10.535 -7.430 7.463 1.00 83.50 88 GLU A CA 1
ATOM 691 C C . GLU A 1 88 ? -9.876 -7.934 6.161 1.00 83.50 88 GLU A C 1
ATOM 693 O O . GLU A 1 88 ? -8.776 -8.483 6.173 1.00 83.50 88 GLU A O 1
ATOM 698 N N . ARG A 1 89 ? -10.528 -7.703 5.017 1.00 85.50 89 ARG A N 1
ATOM 699 C CA . ARG A 1 89 ? -10.119 -8.190 3.690 1.00 85.50 89 ARG A CA 1
ATOM 700 C C . ARG A 1 89 ? -8.884 -7.466 3.187 1.00 85.50 89 ARG A C 1
ATOM 702 O O . ARG A 1 89 ? -7.908 -8.103 2.796 1.00 85.50 89 ARG A O 1
ATOM 709 N N . THR A 1 90 ? -8.934 -6.140 3.228 1.00 86.69 90 THR A N 1
ATOM 710 C CA . THR A 1 90 ? -7.835 -5.241 2.884 1.00 86.69 90 THR A CA 1
ATOM 711 C C . THR A 1 90 ? -6.620 -5.584 3.726 1.00 86.69 90 THR A C 1
ATOM 713 O O . THR A 1 90 ? -5.521 -5.732 3.194 1.00 86.69 90 THR A O 1
ATOM 716 N N . LEU A 1 91 ? -6.832 -5.816 5.025 1.00 88.44 91 LEU A N 1
ATOM 717 C CA . LEU A 1 91 ? -5.762 -6.219 5.922 1.00 88.44 91 LEU A CA 1
ATOM 718 C C . LEU A 1 91 ? -5.148 -7.567 5.517 1.00 88.44 91 LEU A C 1
ATOM 720 O O . LEU A 1 91 ? -3.928 -7.666 5.457 1.00 88.44 91 LEU A O 1
ATOM 724 N N . LEU A 1 92 ? -5.953 -8.583 5.180 1.00 89.38 92 LEU A N 1
ATOM 725 C CA . LEU A 1 92 ? -5.447 -9.881 4.710 1.00 89.38 92 LEU A CA 1
ATOM 726 C C . LEU A 1 92 ? -4.645 -9.767 3.403 1.00 89.38 92 LEU A C 1
ATOM 728 O O . LEU A 1 92 ? -3.557 -10.337 3.311 1.00 89.38 92 LEU A O 1
ATOM 732 N N . ILE A 1 93 ? -5.153 -9.021 2.416 1.00 89.69 93 ILE A N 1
ATOM 733 C CA . ILE A 1 93 ? -4.498 -8.831 1.110 1.00 89.69 93 ILE A CA 1
ATOM 734 C C . ILE A 1 93 ? -3.151 -8.127 1.286 1.00 89.69 93 ILE A C 1
ATOM 736 O O . ILE A 1 93 ? -2.121 -8.629 0.831 1.00 89.69 93 ILE A O 1
ATOM 740 N N . VAL A 1 94 ? -3.149 -6.987 1.980 1.00 89.06 94 VAL A N 1
ATOM 741 C CA . VAL A 1 94 ? -1.938 -6.184 2.184 1.00 89.06 94 VAL A CA 1
ATOM 742 C C . VAL A 1 94 ? -0.916 -6.944 3.028 1.00 89.06 94 VAL A C 1
ATOM 744 O O . VAL A 1 94 ? 0.275 -6.896 2.734 1.00 89.06 94 VAL A O 1
ATOM 747 N N . ASN A 1 95 ? -1.356 -7.710 4.027 1.00 91.56 95 ASN A N 1
ATOM 748 C CA . ASN A 1 95 ? -0.446 -8.489 4.862 1.00 91.56 95 ASN A CA 1
ATOM 749 C C . ASN A 1 95 ? 0.207 -9.644 4.085 1.00 91.56 95 ASN A C 1
ATOM 751 O O . ASN A 1 95 ? 1.419 -9.834 4.173 1.00 91.56 95 ASN A O 1
ATOM 755 N N . ALA A 1 96 ? -0.556 -10.362 3.253 1.00 90.69 96 ALA A N 1
ATOM 756 C CA . ALA A 1 96 ? -0.004 -11.392 2.371 1.00 90.69 96 ALA A CA 1
ATOM 757 C C . ALA A 1 96 ? 1.023 -10.807 1.384 1.00 90.69 96 ALA A C 1
ATOM 759 O O . ALA A 1 96 ? 2.103 -11.372 1.200 1.00 90.69 96 ALA A O 1
ATOM 760 N N . MET A 1 97 ? 0.711 -9.649 0.797 1.00 91.25 97 MET A N 1
ATOM 761 C CA . MET A 1 97 ? 1.601 -8.937 -0.119 1.00 91.25 97 MET A CA 1
ATOM 762 C C . MET A 1 97 ? 2.898 -8.482 0.571 1.00 91.25 97 MET A C 1
ATOM 764 O O . MET A 1 97 ? 3.987 -8.694 0.038 1.00 91.25 97 MET A O 1
ATOM 768 N N . VAL A 1 98 ? 2.814 -7.881 1.761 1.00 91.12 98 VAL A N 1
ATOM 769 C CA . VAL A 1 98 ? 4.005 -7.452 2.511 1.00 91.12 98 VAL A CA 1
ATOM 770 C C . VAL A 1 98 ? 4.840 -8.649 2.931 1.00 91.12 98 VAL A C 1
ATOM 772 O O . VAL A 1 98 ? 6.056 -8.602 2.788 1.00 91.12 98 VAL A O 1
ATOM 775 N N . LEU A 1 99 ? 4.220 -9.739 3.383 1.00 91.06 99 LEU A N 1
ATOM 776 C CA . LEU A 1 99 ? 4.953 -10.947 3.742 1.00 91.06 99 LEU A CA 1
ATOM 777 C C . LEU A 1 99 ? 5.736 -11.497 2.538 1.00 91.06 99 LEU A C 1
ATOM 779 O O . LEU A 1 99 ? 6.918 -11.805 2.675 1.00 91.06 99 LEU A O 1
ATOM 783 N N . TYR A 1 100 ? 5.114 -11.536 1.355 1.00 91.88 100 TYR A N 1
ATOM 784 C CA . TYR A 1 100 ? 5.784 -11.879 0.097 1.00 91.88 100 TYR A CA 1
ATOM 785 C C . TYR A 1 100 ? 7.014 -10.995 -0.174 1.00 91.88 100 TYR A C 1
ATOM 787 O O . TYR A 1 100 ? 8.100 -11.519 -0.435 1.00 91.88 100 TYR A O 1
ATOM 795 N N . LEU A 1 101 ? 6.874 -9.670 -0.058 1.00 90.44 101 LEU A N 1
ATOM 796 C CA . LEU A 1 101 ? 7.983 -8.733 -0.269 1.00 90.44 101 LEU A CA 1
ATOM 797 C C . LEU A 1 101 ? 9.086 -8.888 0.786 1.00 90.44 101 LEU A C 1
ATOM 799 O O . LEU A 1 101 ? 10.261 -8.901 0.444 1.00 90.44 101 LEU A O 1
ATOM 803 N N . VAL A 1 102 ? 8.731 -9.054 2.061 1.00 89.94 102 VAL A N 1
ATOM 804 C CA . VAL A 1 102 ? 9.689 -9.235 3.165 1.00 89.94 102 VAL A CA 1
ATOM 805 C C . VAL A 1 102 ? 10.524 -10.504 2.966 1.00 89.94 102 VAL A C 1
ATOM 807 O O . VAL A 1 102 ? 11.738 -10.468 3.183 1.00 89.94 102 VAL A O 1
ATOM 810 N N . PHE A 1 103 ? 9.905 -11.600 2.505 1.00 88.81 103 PHE A N 1
ATOM 811 C CA . PHE A 1 103 ? 10.625 -12.818 2.121 1.00 88.81 103 PHE A CA 1
ATOM 812 C C . PHE A 1 103 ? 11.581 -12.568 0.951 1.00 88.81 103 PHE A C 1
ATOM 814 O O . PHE A 1 103 ? 12.736 -12.982 1.011 1.00 88.81 103 PHE A O 1
ATOM 821 N N . LYS A 1 104 ? 11.126 -11.868 -0.094 1.00 88.44 104 LYS A N 1
ATOM 822 C CA . LYS A 1 104 ? 11.938 -11.601 -1.290 1.00 88.44 104 LYS A CA 1
ATOM 823 C C . LYS A 1 104 ? 13.117 -10.662 -1.015 1.00 88.44 104 LYS A C 1
ATOM 825 O O . LYS A 1 104 ? 14.203 -10.856 -1.558 1.00 88.44 104 LYS A O 1
ATOM 830 N N . SER A 1 105 ? 12.919 -9.680 -0.144 1.00 85.75 105 SER A N 1
ATOM 831 C CA . SER A 1 105 ? 13.897 -8.632 0.161 1.00 85.75 105 SER A CA 1
ATOM 832 C C . SER A 1 105 ? 14.875 -9.007 1.280 1.00 85.75 105 SER A C 1
ATOM 834 O O . SER A 1 105 ? 15.637 -8.155 1.729 1.00 85.75 105 SER A O 1
ATOM 836 N N . ASN A 1 106 ? 14.888 -10.275 1.715 1.00 84.38 106 ASN A N 1
ATOM 837 C CA . ASN A 1 106 ? 15.843 -10.834 2.682 1.00 84.38 106 ASN A CA 1
ATOM 838 C C . ASN A 1 106 ? 15.971 -10.017 3.979 1.00 84.38 106 ASN A C 1
ATOM 840 O O . ASN A 1 106 ? 17.073 -9.756 4.469 1.00 84.38 106 ASN A O 1
ATOM 844 N N . PHE A 1 107 ? 14.838 -9.608 4.550 1.00 85.50 107 PHE A N 1
ATOM 845 C CA . PHE A 1 107 ? 14.825 -8.948 5.854 1.00 85.50 107 PHE A CA 1
ATOM 846 C C . PHE A 1 107 ? 15.452 -9.847 6.931 1.00 85.50 107 PHE A C 1
ATOM 848 O O . PHE A 1 107 ? 15.436 -11.077 6.838 1.00 85.50 107 PHE A O 1
ATOM 855 N N . SER A 1 108 ? 15.990 -9.234 7.989 1.00 89.88 108 SER A N 1
ATOM 856 C CA . SER A 1 108 ? 16.590 -9.990 9.089 1.00 89.88 108 SER A CA 1
ATOM 857 C C . SER A 1 108 ? 15.567 -10.923 9.746 1.00 89.88 108 SER A C 1
ATOM 859 O O . SER A 1 108 ? 14.387 -10.590 9.882 1.00 89.88 108 SER A O 1
ATOM 861 N N . SER A 1 109 ? 16.021 -12.097 10.194 1.00 89.19 109 SER A N 1
ATOM 862 C CA . SER A 1 109 ? 15.142 -13.118 10.779 1.00 89.19 109 SER A CA 1
ATOM 863 C C . SER A 1 109 ? 14.255 -12.600 11.923 1.00 89.19 109 SER A C 1
ATOM 865 O O . SER A 1 109 ? 13.078 -12.954 11.937 1.00 89.19 109 SER A O 1
ATOM 867 N N . PRO A 1 110 ? 14.729 -11.729 12.844 1.00 90.81 110 PRO A N 1
ATOM 868 C CA . PRO A 1 110 ? 13.863 -11.156 13.874 1.00 90.81 110 PRO A CA 1
ATOM 869 C C . PRO A 1 110 ? 12.692 -10.351 13.299 1.00 90.81 110 PRO A C 1
ATOM 871 O O . PRO A 1 110 ? 11.571 -10.457 13.794 1.00 90.81 110 PRO A O 1
ATOM 874 N N . VAL A 1 111 ? 12.933 -9.579 12.236 1.00 87.25 111 VAL A N 1
ATOM 875 C CA . VAL A 1 111 ? 11.888 -8.784 11.583 1.00 87.25 111 VAL A CA 1
ATOM 876 C C . VAL A 1 111 ? 10.900 -9.703 10.870 1.00 87.25 111 VAL A C 1
ATOM 878 O O . VAL A 1 111 ? 9.694 -9.541 11.032 1.00 87.25 111 VAL A O 1
ATOM 881 N N . LEU A 1 112 ? 11.389 -10.726 10.165 1.00 89.06 112 LEU A N 1
ATOM 882 C CA . LEU A 1 112 ? 10.534 -11.727 9.528 1.00 89.06 112 LEU A CA 1
ATOM 883 C C . LEU A 1 112 ? 9.619 -12.438 10.541 1.00 89.06 112 LEU A C 1
ATOM 885 O O . LEU A 1 112 ? 8.420 -12.566 10.297 1.00 89.06 112 LEU A O 1
ATOM 889 N N . TYR A 1 113 ? 10.149 -12.861 11.694 1.00 89.25 113 TYR A N 1
ATOM 890 C CA . TYR A 1 113 ? 9.339 -13.497 12.738 1.00 89.25 113 TYR A CA 1
ATOM 891 C C . TYR A 1 113 ? 8.269 -12.562 13.301 1.00 89.25 113 TYR A C 1
ATOM 893 O O . TYR A 1 113 ? 7.154 -13.008 13.568 1.00 89.25 113 TYR A O 1
ATOM 901 N N . PHE A 1 114 ? 8.573 -11.270 13.432 1.00 90.25 114 PHE A N 1
ATOM 902 C CA . PHE A 1 114 ? 7.587 -10.273 13.835 1.00 90.25 114 PHE A CA 1
ATOM 903 C C . PHE A 1 114 ? 6.447 -10.146 12.809 1.00 90.25 114 PHE A C 1
ATOM 905 O O . PHE A 1 114 ? 5.278 -10.204 13.193 1.00 90.25 114 PHE A O 1
ATOM 912 N N . TYR A 1 115 ? 6.763 -10.080 11.508 1.00 90.19 115 TYR A N 1
ATOM 913 C CA . TYR A 1 115 ? 5.747 -10.081 10.444 1.00 90.19 115 TYR A CA 1
ATOM 914 C C . TYR A 1 115 ? 4.900 -11.356 10.444 1.00 90.19 115 TYR A C 1
ATOM 916 O O . TYR A 1 115 ? 3.675 -11.278 10.341 1.00 90.19 115 TYR A O 1
ATOM 924 N N . LEU A 1 116 ? 5.522 -12.526 10.609 1.00 88.56 116 LEU A N 1
ATOM 925 C CA . LEU A 1 116 ? 4.810 -13.803 10.687 1.00 88.56 116 LEU A CA 1
ATOM 926 C C . LEU A 1 116 ? 3.873 -13.865 11.899 1.00 88.56 116 LEU A C 1
ATOM 928 O O . LEU A 1 116 ? 2.734 -14.308 11.765 1.00 88.56 116 LEU A O 1
ATOM 932 N N . LEU A 1 117 ? 4.316 -13.378 13.061 1.00 90.06 117 LEU A N 1
ATOM 933 C CA . LEU A 1 117 ? 3.503 -13.336 14.275 1.00 90.06 117 LEU A CA 1
ATOM 934 C C . LEU A 1 117 ? 2.277 -12.435 14.094 1.00 90.06 117 LEU A C 1
ATOM 936 O O . LEU A 1 117 ? 1.154 -12.865 14.355 1.00 90.06 117 LEU A O 1
ATOM 940 N N . MET A 1 118 ? 2.470 -11.216 13.587 1.00 88.31 118 MET A N 1
ATOM 941 C CA . MET A 1 118 ? 1.369 -10.276 13.347 1.00 88.31 118 MET A CA 1
ATOM 942 C C . MET A 1 118 ? 0.418 -10.762 12.243 1.00 88.31 118 MET A C 1
ATOM 944 O O . MET A 1 118 ? -0.799 -10.566 12.321 1.00 88.31 118 MET A O 1
ATOM 948 N N . THR A 1 119 ? 0.944 -11.477 11.246 1.00 86.19 119 THR A N 1
ATOM 949 C CA . THR A 1 119 ? 0.129 -12.198 10.259 1.00 86.19 119 THR A CA 1
ATOM 950 C C . THR A 1 119 ? -0.701 -13.291 10.912 1.00 86.19 119 THR A C 1
ATOM 952 O O . THR A 1 119 ? -1.905 -13.346 10.676 1.00 86.19 119 THR A O 1
ATOM 955 N N . GLY A 1 120 ? -0.114 -14.091 11.804 1.00 86.12 120 GLY A N 1
ATOM 956 C CA . GLY A 1 120 ? -0.838 -15.084 12.596 1.00 86.12 120 GLY A CA 1
ATOM 957 C C . GLY A 1 120 ? -1.989 -14.472 13.398 1.00 86.12 120 GLY A C 1
ATOM 958 O O . GLY A 1 120 ? -3.098 -14.996 13.362 1.00 86.12 120 GLY A O 1
ATOM 959 N N . VAL A 1 121 ? -1.770 -13.324 14.049 1.00 85.56 121 VAL A N 1
ATOM 960 C CA . VAL A 1 121 ? -2.827 -12.591 14.774 1.00 85.56 121 VAL A CA 1
ATOM 961 C C . VAL A 1 121 ? -3.953 -12.155 13.832 1.00 85.56 121 VAL A C 1
ATOM 963 O O . VAL A 1 121 ? -5.128 -12.340 14.147 1.00 85.56 121 VAL A O 1
ATOM 966 N N . THR A 1 122 ? -3.607 -11.626 12.656 1.00 84.31 122 THR A N 1
ATOM 967 C CA . THR A 1 122 ? -4.586 -11.198 11.642 1.00 84.31 122 THR A CA 1
ATOM 968 C C . THR A 1 122 ? -5.415 -12.379 11.127 1.00 84.31 122 THR A C 1
ATOM 970 O O . THR A 1 122 ? -6.634 -12.280 11.003 1.00 84.31 122 THR A O 1
ATOM 973 N N . LEU A 1 123 ? -4.766 -13.520 10.881 1.00 85.12 123 LEU A N 1
ATOM 974 C CA . LEU A 1 123 ? -5.414 -14.756 10.441 1.00 85.12 123 LEU A CA 1
ATOM 975 C C . LEU A 1 123 ? -6.330 -15.334 11.522 1.00 85.12 123 LEU A C 1
ATOM 977 O O . LEU A 1 123 ? -7.461 -15.712 11.234 1.00 85.12 123 LEU A O 1
ATOM 981 N N . LEU A 1 124 ? -5.878 -15.374 12.776 1.00 85.69 124 LEU A N 1
ATOM 982 C CA . LEU A 1 124 ? -6.708 -15.822 13.895 1.00 85.69 124 LEU A CA 1
ATOM 983 C C . LEU A 1 124 ? -7.947 -14.936 14.052 1.00 85.69 124 LEU A C 1
ATOM 985 O O . LEU A 1 124 ? -9.045 -15.458 14.243 1.00 85.69 124 LEU A O 1
ATOM 989 N N . ASN A 1 125 ? -7.794 -13.618 13.909 1.00 82.94 125 ASN A N 1
ATOM 990 C CA . ASN A 1 125 ? -8.923 -12.691 13.933 1.00 82.94 125 ASN A CA 1
ATOM 991 C C . ASN A 1 125 ? -9.947 -13.015 12.830 1.00 82.94 125 ASN A C 1
ATOM 993 O O . ASN A 1 125 ? -11.143 -13.086 13.113 1.00 82.94 125 ASN A O 1
ATOM 997 N N . ALA A 1 126 ? -9.472 -13.300 11.614 1.00 82.19 126 ALA A N 1
ATOM 998 C CA . ALA A 1 126 ? -10.319 -13.666 10.480 1.00 82.19 126 ALA A CA 1
ATOM 999 C C . ALA A 1 126 ? -11.071 -14.998 10.667 1.00 82.19 126 ALA A C 1
ATOM 1001 O O . ALA A 1 126 ? -12.199 -15.178 10.204 1.00 82.19 126 ALA A O 1
ATOM 1002 N N . LEU A 1 127 ? -10.461 -15.959 11.367 1.00 83.81 127 LEU A N 1
ATOM 1003 C CA . LEU A 1 127 ? -11.023 -17.302 11.523 1.00 83.81 127 LEU A CA 1
ATOM 1004 C C . LEU A 1 127 ? -11.965 -17.440 12.726 1.00 83.81 127 LEU A C 1
ATOM 1006 O O . LEU A 1 127 ? -12.924 -18.208 12.656 1.00 83.81 127 LEU A O 1
ATOM 1010 N N . VAL A 1 128 ? -11.714 -16.722 13.825 1.00 81.56 128 VAL A N 1
ATOM 1011 C CA . VAL A 1 128 ? -12.427 -16.948 15.099 1.00 81.56 128 VAL A CA 1
ATOM 1012 C C . VAL A 1 128 ? -13.678 -16.062 15.249 1.00 81.56 128 VAL A C 1
ATOM 1014 O O . VAL A 1 128 ? -14.469 -16.284 16.161 1.00 81.56 128 VAL A O 1
ATOM 1017 N N . ARG A 1 129 ? -13.923 -15.105 14.335 1.00 69.25 129 ARG A N 1
ATOM 1018 C CA . ARG A 1 129 ? -15.101 -14.201 14.335 1.00 69.25 129 ARG A CA 1
ATOM 1019 C C . ARG A 1 129 ? -15.453 -13.653 15.723 1.00 69.25 129 ARG A C 1
ATOM 1021 O O . ARG A 1 129 ? -16.602 -13.678 16.171 1.00 69.25 129 ARG A O 1
ATOM 1028 N N . ILE A 1 130 ? -14.442 -13.183 16.441 1.00 68.62 130 ILE A N 1
ATOM 1029 C CA . ILE A 1 130 ? -14.645 -12.549 17.742 1.00 68.62 130 ILE A CA 1
ATOM 1030 C C . ILE A 1 130 ? -15.133 -11.124 17.477 1.00 68.62 130 ILE A C 1
ATOM 1032 O O . ILE A 1 130 ? -14.645 -10.464 16.557 1.00 68.62 130 ILE A O 1
ATOM 1036 N N . LYS A 1 131 ? -16.084 -10.623 18.278 1.00 74.88 131 LYS A N 1
ATOM 1037 C CA . LYS A 1 131 ? -16.372 -9.183 18.300 1.00 74.88 131 LYS A CA 1
ATOM 1038 C C . LYS A 1 131 ? -15.078 -8.449 18.637 1.00 74.88 131 LYS A C 1
ATOM 1040 O O . LYS A 1 131 ? -14.561 -8.583 19.746 1.00 74.88 131 LYS A O 1
ATOM 1045 N N . ILE A 1 132 ? -14.550 -7.712 17.668 1.00 74.25 132 ILE A N 1
ATOM 1046 C CA . ILE A 1 132 ? -13.243 -7.079 17.790 1.00 74.25 132 ILE A CA 1
ATOM 1047 C C . ILE A 1 132 ? -13.374 -5.951 18.811 1.00 74.25 132 ILE A C 1
ATOM 1049 O O . ILE A 1 132 ? -14.143 -5.007 18.628 1.00 74.25 132 ILE A O 1
ATOM 1053 N N . ALA A 1 133 ? -12.646 -6.066 19.920 1.00 83.44 133 ALA A N 1
ATOM 1054 C CA . ALA A 1 133 ? -12.609 -5.016 20.925 1.00 83.44 133 ALA A CA 1
ATOM 1055 C C . ALA A 1 133 ? -12.035 -3.724 20.320 1.00 83.44 133 ALA A C 1
ATOM 1057 O O . ALA A 1 133 ? -11.115 -3.779 19.503 1.00 83.44 133 ALA A O 1
ATOM 1058 N N . LYS A 1 134 ? -12.509 -2.560 20.783 1.00 80.56 134 LYS A N 1
ATOM 1059 C CA . LYS A 1 134 ? -12.055 -1.231 20.327 1.00 80.56 134 LYS A CA 1
ATOM 1060 C C . LYS A 1 134 ? -10.527 -1.113 20.238 1.00 80.56 134 LYS A C 1
ATOM 1062 O O . LYS A 1 134 ? -9.980 -0.679 19.231 1.00 80.56 134 LYS A O 1
ATOM 1067 N N . TYR A 1 135 ? -9.816 -1.558 21.273 1.00 84.12 135 TYR A N 1
ATOM 1068 C CA . TYR A 1 135 ? -8.351 -1.501 21.299 1.00 84.12 135 TYR A CA 1
ATOM 1069 C C . TYR A 1 135 ? -7.685 -2.414 20.262 1.00 84.12 135 TYR A C 1
ATOM 1071 O O . TYR A 1 135 ? -6.635 -2.065 19.729 1.00 84.12 135 TYR A O 1
ATOM 1079 N N . LEU A 1 136 ? -8.299 -3.557 19.944 1.00 83.75 136 LEU A N 1
ATOM 1080 C CA . LEU A 1 136 ? -7.798 -4.459 18.911 1.00 83.75 136 LEU A CA 1
ATOM 1081 C C . LEU A 1 136 ? -8.002 -3.861 17.513 1.00 83.75 136 LEU A C 1
ATOM 1083 O O . LEU A 1 136 ? -7.089 -3.946 16.699 1.00 83.75 136 LEU A O 1
ATOM 1087 N N . LYS A 1 137 ? -9.126 -3.179 17.252 1.00 84.19 137 LYS A N 1
ATOM 1088 C CA . LYS A 1 137 ? -9.335 -2.432 15.997 1.00 84.19 137 LYS A CA 1
ATOM 1089 C C . LYS A 1 137 ? -8.253 -1.381 15.784 1.00 84.19 137 LYS A C 1
ATOM 1091 O O . LYS A 1 137 ? -7.633 -1.344 14.727 1.00 84.19 137 LYS A O 1
ATOM 1096 N N . VAL A 1 138 ? -7.960 -0.589 16.819 1.00 84.25 138 VAL A N 1
ATOM 1097 C CA . VAL A 1 138 ? -6.877 0.406 16.778 1.00 84.25 138 VAL A CA 1
ATOM 1098 C C . VAL A 1 138 ? -5.524 -0.265 16.521 1.00 84.25 138 VAL A C 1
ATOM 1100 O O . VAL A 1 138 ? -4.762 0.217 15.690 1.00 84.25 138 VAL A O 1
ATOM 1103 N N . ALA A 1 139 ? -5.226 -1.394 17.172 1.00 85.94 139 ALA A N 1
ATOM 1104 C CA . ALA A 1 139 ? -3.977 -2.123 16.948 1.00 85.94 139 ALA A CA 1
ATOM 1105 C C . ALA A 1 139 ? -3.854 -2.672 15.513 1.00 85.94 139 ALA A C 1
ATOM 1107 O O . ALA A 1 139 ? -2.791 -2.549 14.909 1.00 85.94 139 ALA A O 1
ATOM 1108 N N . LEU A 1 140 ? -4.931 -3.228 14.948 1.00 87.38 140 LEU A N 1
ATOM 1109 C CA . LEU A 1 140 ? -4.973 -3.706 13.559 1.00 87.38 140 LEU A CA 1
ATOM 1110 C C . LEU A 1 140 ? -4.850 -2.552 12.558 1.00 87.38 140 LEU A C 1
ATOM 1112 O O . LEU A 1 140 ? -4.179 -2.687 11.537 1.00 87.38 140 LEU A O 1
ATOM 1116 N N . PHE A 1 141 ? -5.441 -1.401 12.877 1.00 85.75 141 PHE A N 1
ATOM 1117 C CA . PHE A 1 141 ? -5.297 -0.183 12.091 1.00 85.75 141 PHE A CA 1
ATOM 1118 C C . PHE A 1 141 ? -3.843 0.313 12.115 1.00 85.75 141 PHE A C 1
ATOM 1120 O O . PHE A 1 141 ? -3.256 0.553 11.067 1.00 85.75 141 PHE A O 1
ATOM 1127 N N . VAL A 1 142 ? -3.203 0.392 13.286 1.00 86.50 142 VAL A N 1
ATOM 1128 C CA . VAL A 1 142 ? -1.772 0.740 13.392 1.00 86.50 142 VAL A CA 1
ATOM 1129 C C . VAL A 1 142 ? -0.900 -0.274 12.646 1.00 86.50 142 VAL A C 1
ATOM 1131 O O . VAL A 1 142 ? 0.036 0.117 11.949 1.00 86.50 142 VAL A O 1
ATOM 1134 N N . TRP A 1 143 ? -1.226 -1.565 12.739 1.00 90.88 143 TRP A N 1
ATOM 1135 C CA . TRP A 1 143 ? -0.531 -2.614 11.998 1.00 90.88 143 TRP A CA 1
ATOM 1136 C C . TRP A 1 143 ? -0.616 -2.401 10.486 1.00 90.88 143 TRP A C 1
ATOM 1138 O O . TRP A 1 143 ? 0.404 -2.455 9.806 1.00 90.88 143 TRP A O 1
ATOM 1148 N N . TYR A 1 144 ? -1.792 -2.063 9.962 1.00 87.94 144 TYR A N 1
ATOM 1149 C CA . TYR A 1 144 ? -1.949 -1.712 8.553 1.00 87.94 144 TYR A CA 1
ATOM 1150 C C . TYR A 1 144 ? -1.030 -0.561 8.120 1.00 87.94 144 TYR A C 1
ATOM 1152 O O . TYR A 1 144 ? -0.401 -0.648 7.070 1.00 87.94 144 TYR A O 1
ATOM 1160 N N . TYR A 1 145 ? -0.869 0.483 8.938 1.00 86.50 145 TYR A N 1
ATOM 1161 C CA . TYR A 1 145 ? 0.068 1.571 8.620 1.00 86.50 145 TYR A CA 1
ATOM 1162 C C . TYR A 1 145 ? 1.513 1.082 8.531 1.00 86.50 145 TYR A C 1
ATOM 1164 O O . TYR A 1 145 ? 2.244 1.492 7.628 1.00 86.50 145 TYR A O 1
ATOM 1172 N N . ILE A 1 146 ? 1.919 0.181 9.430 1.00 89.50 146 ILE A N 1
ATOM 1173 C CA . ILE A 1 146 ? 3.243 -0.449 9.374 1.00 89.50 146 ILE A CA 1
ATOM 1174 C C . ILE A 1 146 ? 3.400 -1.230 8.062 1.00 89.50 146 ILE A C 1
ATOM 1176 O O . ILE A 1 146 ? 4.434 -1.104 7.404 1.00 89.50 146 ILE A O 1
ATOM 1180 N N . LEU A 1 147 ? 2.371 -1.973 7.642 1.00 90.50 147 LEU A N 1
ATOM 1181 C CA . LEU A 1 147 ? 2.371 -2.689 6.365 1.00 90.50 147 LEU A CA 1
ATOM 1182 C C . LEU A 1 147 ? 2.550 -1.729 5.180 1.00 90.50 147 LEU A C 1
ATOM 1184 O O . LEU A 1 147 ? 3.467 -1.921 4.383 1.00 90.50 147 LEU A O 1
ATOM 1188 N N . ILE A 1 148 ? 1.747 -0.662 5.099 1.00 87.81 148 ILE A N 1
ATOM 1189 C CA . ILE A 1 148 ? 1.812 0.323 4.006 1.00 87.81 148 ILE A CA 1
ATOM 1190 C C . ILE A 1 148 ? 3.180 1.006 3.921 1.00 87.81 148 ILE A C 1
ATOM 1192 O O . ILE A 1 148 ? 3.705 1.175 2.823 1.00 87.81 148 ILE A O 1
ATOM 1196 N N . ILE A 1 149 ? 3.790 1.356 5.056 1.00 86.06 149 ILE A N 1
ATOM 1197 C CA . ILE A 1 149 ? 5.137 1.952 5.094 1.00 86.06 149 ILE A CA 1
ATOM 1198 C C . ILE A 1 149 ? 6.215 0.933 4.702 1.00 86.06 149 ILE A C 1
ATOM 1200 O O . ILE A 1 149 ? 7.255 1.303 4.164 1.00 86.06 149 ILE A O 1
ATOM 1204 N N . THR A 1 150 ? 5.982 -0.355 4.935 1.00 88.88 150 THR A N 1
ATOM 1205 C CA . THR A 1 150 ? 6.958 -1.405 4.618 1.00 88.88 150 THR A CA 1
ATOM 1206 C C . THR A 1 150 ? 7.014 -1.717 3.134 1.00 88.88 150 THR A C 1
ATOM 1208 O O . THR A 1 150 ? 8.094 -2.013 2.632 1.00 88.88 150 THR A O 1
ATOM 1211 N N . ILE A 1 151 ? 5.897 -1.592 2.416 1.00 88.81 151 ILE A N 1
ATOM 1212 C CA . ILE A 1 151 ? 5.835 -1.786 0.962 1.00 88.81 151 ILE A CA 1
ATOM 1213 C C . ILE A 1 151 ? 6.951 -1.025 0.214 1.00 88.81 151 ILE A C 1
ATOM 1215 O O . ILE A 1 151 ? 7.733 -1.681 -0.473 1.00 88.81 151 ILE A O 1
ATOM 1219 N N . PRO A 1 152 ? 7.095 0.312 0.332 1.00 83.62 152 PRO A N 1
ATOM 1220 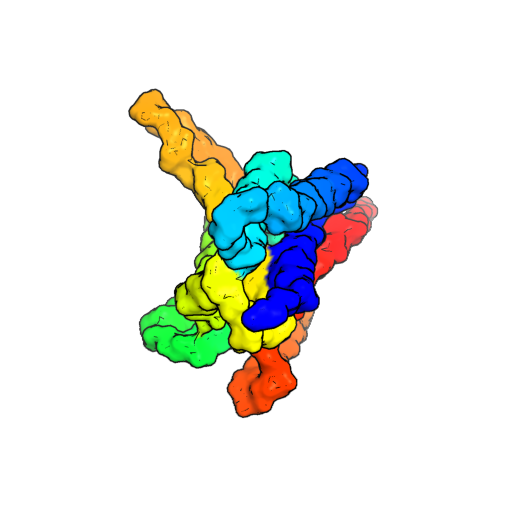C CA . PRO A 1 152 ? 8.164 1.038 -0.351 1.00 83.62 152 PRO A CA 1
ATOM 1221 C C . PRO A 1 152 ? 9.556 0.645 0.140 1.00 83.62 152 PRO A C 1
ATOM 1223 O O . PRO A 1 152 ? 10.469 0.620 -0.670 1.00 83.62 152 PRO A O 1
ATOM 1226 N N . ILE A 1 153 ? 9.733 0.320 1.426 1.00 84.69 153 ILE A N 1
ATOM 1227 C CA . ILE A 1 153 ? 11.039 -0.075 1.982 1.00 84.69 153 ILE A CA 1
ATOM 1228 C C . ILE A 1 153 ? 11.481 -1.422 1.403 1.00 84.69 153 ILE A C 1
ATOM 1230 O O . ILE A 1 153 ? 12.654 -1.616 1.096 1.00 84.69 153 ILE A O 1
ATOM 1234 N N . ALA A 1 154 ? 10.544 -2.359 1.273 1.00 84.88 154 ALA A N 1
ATOM 1235 C CA . ALA A 1 154 ? 10.818 -3.692 0.770 1.00 84.88 154 ALA A CA 1
ATOM 1236 C C . ALA A 1 154 ? 10.929 -3.724 -0.761 1.00 84.88 154 ALA A C 1
ATOM 1238 O O . ALA A 1 154 ? 11.707 -4.521 -1.278 1.00 84.88 154 ALA A O 1
ATOM 1239 N N . HIS A 1 155 ? 10.174 -2.882 -1.476 1.00 83.25 155 HIS A N 1
ATOM 1240 C CA . HIS A 1 155 ? 10.067 -2.928 -2.939 1.00 83.25 155 HIS A CA 1
ATOM 1241 C C . HIS A 1 155 ? 10.941 -1.897 -3.669 1.00 83.25 155 HIS A C 1
ATOM 1243 O O . HIS A 1 155 ? 11.456 -2.183 -4.749 1.00 83.25 155 HIS A O 1
ATOM 1249 N N . PHE A 1 156 ? 11.153 -0.708 -3.097 1.00 79.88 156 PHE A N 1
ATOM 1250 C CA . PHE A 1 156 ? 11.888 0.377 -3.750 1.00 79.88 156 PHE A CA 1
ATOM 1251 C C . PHE A 1 156 ? 13.180 0.733 -3.016 1.00 79.88 156 PHE A C 1
ATOM 1253 O O . PHE A 1 156 ? 13.206 1.007 -1.819 1.00 79.88 156 PHE A O 1
ATOM 1260 N N . ASN A 1 157 ? 14.274 0.820 -3.772 1.00 74.69 157 ASN A N 1
ATOM 1261 C CA . ASN A 1 157 ? 15.517 1.400 -3.275 1.00 74.69 157 ASN A CA 1
ATOM 1262 C C . ASN A 1 157 ? 15.429 2.936 -3.355 1.00 74.69 157 ASN A C 1
ATOM 1264 O O . ASN A 1 157 ? 14.903 3.471 -4.330 1.00 74.69 157 ASN A O 1
ATOM 1268 N N . ILE A 1 158 ? 15.999 3.657 -2.383 1.00 74.81 158 ILE A N 1
ATOM 1269 C CA . ILE A 1 158 ? 16.121 5.125 -2.422 1.00 74.81 158 ILE A CA 1
ATOM 1270 C C . ILE A 1 158 ? 16.762 5.623 -3.729 1.00 74.81 158 ILE A C 1
ATOM 1272 O O . ILE A 1 158 ? 16.392 6.677 -4.244 1.00 74.81 158 ILE A O 1
ATOM 1276 N N . GLN A 1 159 ? 17.653 4.817 -4.314 1.00 77.75 159 GLN A N 1
ATOM 1277 C CA . GLN A 1 159 ? 18.272 5.079 -5.609 1.00 77.75 159 GLN A CA 1
ATOM 1278 C C . GLN A 1 159 ? 17.243 5.230 -6.739 1.00 77.75 159 GLN A C 1
ATOM 1280 O O . GLN A 1 159 ? 17.434 6.062 -7.618 1.00 77.75 159 GLN A O 1
ATOM 1285 N N . MET A 1 160 ? 16.127 4.496 -6.696 1.00 77.44 160 MET A N 1
ATOM 1286 C CA . MET A 1 160 ? 15.095 4.574 -7.732 1.00 77.44 160 MET A CA 1
ATOM 1287 C C . MET A 1 160 ? 14.405 5.943 -7.759 1.00 77.44 160 MET A C 1
ATOM 1289 O O . MET A 1 160 ? 14.135 6.478 -8.831 1.00 77.44 160 MET A O 1
ATOM 1293 N N . PHE A 1 161 ? 14.177 6.546 -6.588 1.00 72.44 161 PHE A N 1
ATOM 1294 C CA . PHE A 1 161 ? 13.633 7.904 -6.493 1.00 72.44 161 PHE A CA 1
ATOM 1295 C C . PHE A 1 161 ? 14.622 8.947 -7.023 1.00 72.44 161 PHE A C 1
ATOM 1297 O O . PHE A 1 161 ? 14.222 9.875 -7.725 1.00 72.44 161 PHE A O 1
ATOM 1304 N N . LEU A 1 162 ? 15.913 8.777 -6.721 1.00 78.44 162 LEU A N 1
ATOM 1305 C CA . LEU A 1 162 ? 16.969 9.649 -7.239 1.00 78.44 162 LEU A CA 1
ATOM 1306 C C . LEU A 1 162 ? 17.105 9.532 -8.760 1.00 78.44 162 LEU A C 1
ATOM 1308 O O . LEU A 1 162 ? 17.245 10.543 -9.438 1.00 78.44 162 LEU A O 1
ATOM 1312 N N . ASP A 1 163 ? 17.021 8.321 -9.308 1.00 82.38 163 ASP A N 1
ATOM 1313 C CA . ASP A 1 163 ? 17.123 8.090 -10.749 1.00 82.38 163 ASP A CA 1
ATOM 1314 C C . ASP A 1 163 ? 15.954 8.718 -11.522 1.00 82.38 163 ASP A C 1
ATOM 1316 O O . ASP A 1 163 ? 16.154 9.205 -12.631 1.00 82.38 163 ASP A O 1
ATOM 1320 N N . ILE A 1 164 ? 14.762 8.795 -10.930 1.00 74.56 164 ILE A N 1
ATOM 1321 C CA . ILE A 1 164 ? 13.617 9.509 -11.518 1.00 74.56 164 ILE A CA 1
ATOM 1322 C C . ILE A 1 164 ? 13.792 11.026 -11.456 1.00 74.56 164 ILE A C 1
ATOM 1324 O O . ILE A 1 164 ? 13.452 11.718 -12.412 1.00 74.56 164 ILE A O 1
ATOM 1328 N N . ALA A 1 165 ? 14.346 11.546 -10.359 1.00 72.88 165 ALA A N 1
ATOM 1329 C CA . ALA A 1 165 ? 14.639 12.973 -10.232 1.00 72.88 165 ALA A CA 1
ATOM 1330 C C . ALA A 1 165 ? 15.730 13.455 -11.211 1.00 72.88 165 ALA A C 1
ATOM 1332 O O . ALA A 1 165 ? 15.800 14.650 -11.479 1.00 72.88 165 ALA A O 1
ATOM 1333 N N . LEU A 1 166 ? 16.551 12.531 -11.725 1.00 79.75 166 LEU A N 1
ATOM 1334 C CA . LEU A 1 166 ? 17.632 12.752 -12.697 1.00 79.75 166 LEU A CA 1
ATOM 1335 C C . LEU A 1 166 ? 17.260 12.282 -14.122 1.00 79.75 166 LEU A C 1
ATOM 1337 O O . LEU A 1 166 ? 18.126 11.824 -14.870 1.00 79.75 166 LEU A O 1
ATOM 1341 N N . ASP A 1 167 ? 15.965 12.255 -14.457 1.00 71.62 167 ASP A N 1
ATOM 1342 C CA . ASP A 1 167 ? 15.431 11.875 -15.777 1.00 71.62 167 ASP A CA 1
ATOM 1343 C C . ASP A 1 167 ? 15.807 10.479 -16.301 1.00 71.62 167 ASP A C 1
ATOM 1345 O O . ASP A 1 167 ? 15.601 10.152 -17.477 1.00 71.62 167 ASP A O 1
ATOM 1349 N N . LYS A 1 168 ? 16.256 9.565 -15.438 1.00 80.81 168 LYS A N 1
ATOM 1350 C CA . LYS A 1 168 ? 16.611 8.195 -15.833 1.00 80.81 168 LYS A CA 1
ATOM 1351 C C . LYS A 1 168 ? 15.403 7.257 -15.893 1.00 80.81 168 LYS A C 1
ATOM 1353 O O . LYS A 1 168 ? 15.512 6.069 -15.585 1.00 80.81 168 LYS A O 1
ATOM 1358 N N . PHE A 1 169 ? 14.260 7.742 -16.384 1.00 71.75 169 PHE A N 1
ATOM 1359 C CA . PHE A 1 169 ? 13.058 6.926 -16.624 1.00 71.75 169 PHE A CA 1
ATOM 1360 C C . PHE A 1 169 ? 13.336 5.725 -17.539 1.00 71.75 169 PHE A C 1
ATOM 1362 O O . PHE A 1 169 ? 12.679 4.688 -17.444 1.00 71.75 169 PHE A O 1
ATOM 1369 N N . GLY A 1 170 ? 14.348 5.828 -18.409 1.00 72.06 170 GLY A N 1
ATOM 1370 C CA . GLY A 1 170 ? 14.831 4.741 -19.263 1.00 72.06 170 GLY A CA 1
ATOM 1371 C C . GLY A 1 170 ? 15.109 3.428 -18.517 1.00 72.06 170 GLY A C 1
ATOM 1372 O O . GLY A 1 170 ? 14.892 2.368 -19.097 1.00 72.06 170 GLY A O 1
ATOM 1373 N N . LEU A 1 171 ? 15.485 3.496 -17.235 1.00 80.81 171 LEU A N 1
ATOM 1374 C CA . LEU A 1 171 ? 15.855 2.345 -16.404 1.00 80.81 171 LEU A CA 1
ATOM 1375 C C . LEU A 1 171 ? 14.663 1.519 -15.894 1.00 80.81 171 LEU A C 1
ATOM 1377 O O . LEU A 1 171 ? 14.856 0.387 -15.461 1.00 80.81 171 LEU A O 1
ATOM 1381 N N . PHE A 1 172 ? 13.446 2.061 -15.951 1.00 82.31 172 PHE A N 1
ATOM 1382 C CA . PHE A 1 172 ? 12.264 1.453 -15.339 1.00 82.31 172 PHE A CA 1
ATOM 1383 C C . PHE A 1 172 ? 11.303 0.890 -16.383 1.00 82.31 172 PHE A C 1
ATOM 1385 O O . PHE A 1 172 ? 11.145 1.461 -17.471 1.00 82.31 172 PHE A O 1
ATOM 1392 N N . SER A 1 173 ? 10.617 -0.206 -16.052 1.00 83.88 173 SER A N 1
ATOM 1393 C CA . SER A 1 173 ? 9.462 -0.642 -16.839 1.00 83.88 173 SER A CA 1
ATOM 1394 C C . SER A 1 173 ? 8.255 0.268 -16.573 1.00 83.88 173 SER A C 1
ATOM 1396 O O . SER A 1 173 ? 8.182 0.954 -15.552 1.00 83.88 173 SER A O 1
ATOM 1398 N N . TYR A 1 174 ? 7.267 0.265 -17.473 1.00 77.50 174 TYR A N 1
ATOM 1399 C CA . TYR A 1 174 ? 6.017 1.008 -17.260 1.00 77.50 174 TYR A CA 1
ATOM 1400 C C . TYR A 1 174 ? 5.285 0.563 -15.983 1.00 77.50 174 TYR A C 1
ATOM 1402 O O . TYR A 1 174 ? 4.704 1.395 -15.289 1.00 77.50 174 TYR A O 1
ATOM 1410 N N . ALA A 1 175 ? 5.346 -0.732 -15.651 1.00 79.31 175 ALA A N 1
ATOM 1411 C CA . ALA A 1 175 ? 4.740 -1.274 -14.439 1.00 79.31 175 ALA A CA 1
ATOM 1412 C C . ALA A 1 175 ? 5.433 -0.753 -13.172 1.00 79.31 175 ALA A C 1
ATOM 1414 O O . ALA A 1 175 ? 4.749 -0.416 -12.210 1.00 79.31 175 ALA A O 1
ATOM 1415 N N . ASP A 1 176 ? 6.763 -0.631 -13.180 1.00 83.88 176 ASP A N 1
ATOM 1416 C CA . ASP A 1 176 ? 7.517 -0.093 -12.039 1.00 83.88 176 ASP A CA 1
ATOM 1417 C C . ASP A 1 176 ? 7.179 1.376 -11.794 1.00 83.88 176 ASP A C 1
ATOM 1419 O O . ASP A 1 176 ? 6.945 1.777 -10.657 1.00 83.88 176 ASP A O 1
ATOM 1423 N N . LEU A 1 177 ? 7.087 2.170 -12.866 1.00 81.12 177 LEU A N 1
ATOM 1424 C CA . LEU A 1 177 ? 6.732 3.586 -12.773 1.00 81.12 177 LEU A CA 1
ATOM 1425 C C . LEU A 1 177 ? 5.300 3.778 -12.269 1.00 81.12 177 LEU A C 1
ATOM 1427 O O . LEU A 1 177 ? 5.076 4.598 -11.380 1.00 81.12 177 LEU A O 1
ATOM 1431 N N . ALA A 1 178 ? 4.343 2.997 -12.774 1.00 79.06 178 ALA A N 1
ATOM 1432 C CA . ALA A 1 178 ? 2.966 3.037 -12.289 1.00 79.06 178 ALA A CA 1
ATOM 1433 C C . ALA A 1 178 ? 2.856 2.611 -10.814 1.00 79.06 178 ALA A C 1
ATOM 1435 O O . ALA A 1 178 ? 2.196 3.290 -10.027 1.00 79.06 178 ALA A O 1
ATOM 1436 N N . ALA A 1 179 ? 3.540 1.534 -10.417 1.00 84.25 179 ALA A N 1
ATOM 1437 C CA . ALA A 1 179 ? 3.572 1.067 -9.031 1.00 84.25 179 ALA A CA 1
ATOM 1438 C C . ALA A 1 179 ? 4.179 2.124 -8.101 1.00 84.25 179 ALA A C 1
ATOM 1440 O O . ALA A 1 179 ? 3.652 2.380 -7.018 1.00 84.25 179 ALA A O 1
ATOM 1441 N N . LEU A 1 180 ? 5.260 2.770 -8.541 1.00 84.19 180 LEU A N 1
ATOM 1442 C CA . LEU A 1 180 ? 5.922 3.817 -7.778 1.00 84.19 180 LEU A CA 1
ATOM 1443 C C . LEU A 1 180 ? 5.021 5.038 -7.598 1.00 84.19 180 LEU A C 1
ATOM 1445 O O . LEU A 1 180 ? 4.921 5.544 -6.485 1.00 84.19 180 LEU A O 1
ATOM 1449 N N . GLY A 1 181 ? 4.341 5.485 -8.656 1.00 80.56 181 GLY A N 1
ATOM 1450 C CA . GLY A 1 181 ? 3.389 6.593 -8.577 1.00 80.56 181 GLY A CA 1
ATOM 1451 C C . GLY A 1 181 ? 2.236 6.307 -7.613 1.00 80.56 181 GLY A C 1
ATOM 1452 O O . GLY A 1 181 ? 1.924 7.139 -6.760 1.00 80.56 181 GLY A O 1
ATOM 1453 N N . ALA A 1 182 ? 1.649 5.109 -7.690 1.00 83.19 182 ALA A N 1
ATOM 1454 C CA . ALA A 1 182 ? 0.576 4.689 -6.788 1.00 83.19 182 ALA A CA 1
ATOM 1455 C C . ALA A 1 182 ? 1.039 4.671 -5.323 1.00 83.19 182 ALA A C 1
ATOM 1457 O O . ALA A 1 182 ? 0.434 5.306 -4.461 1.00 83.19 182 ALA A O 1
ATOM 1458 N N . ILE A 1 183 ? 2.174 4.023 -5.046 1.00 84.19 183 ILE A N 1
ATOM 1459 C CA . ILE A 1 183 ? 2.750 3.950 -3.697 1.00 84.19 183 ILE A CA 1
ATOM 1460 C C . ILE A 1 183 ? 3.118 5.327 -3.166 1.00 84.19 183 ILE A C 1
ATOM 1462 O O . ILE A 1 183 ? 2.900 5.616 -1.991 1.00 84.19 183 ILE A O 1
ATOM 1466 N N . TYR A 1 184 ? 3.670 6.183 -4.017 1.00 81.94 184 TYR A N 1
ATOM 1467 C CA . TYR A 1 184 ? 4.034 7.534 -3.638 1.00 81.94 184 TYR A CA 1
ATOM 1468 C C . TYR A 1 184 ? 2.816 8.323 -3.143 1.00 81.94 184 TYR A C 1
ATOM 1470 O O . TYR A 1 184 ? 2.863 8.910 -2.060 1.00 81.94 184 TYR A O 1
ATOM 1478 N N . PHE A 1 185 ? 1.704 8.271 -3.883 1.00 82.88 185 PHE A N 1
ATOM 1479 C CA . PHE A 1 185 ? 0.451 8.892 -3.455 1.00 82.88 185 PHE A CA 1
ATOM 1480 C C . PHE A 1 185 ? -0.075 8.268 -2.154 1.00 82.88 185 PHE A C 1
ATOM 1482 O O . PHE A 1 185 ? -0.397 8.990 -1.207 1.00 82.88 185 PHE A O 1
ATOM 1489 N N . LEU A 1 186 ? -0.094 6.933 -2.078 1.00 83.56 186 LEU A N 1
ATOM 1490 C CA . LEU A 1 186 ? -0.549 6.178 -0.911 1.00 83.56 186 LEU A CA 1
ATOM 1491 C C . LEU A 1 186 ? 0.209 6.579 0.361 1.00 83.56 186 LEU A C 1
ATOM 1493 O O . LEU A 1 186 ? -0.409 6.897 1.377 1.00 83.56 186 LEU A O 1
ATOM 1497 N N . ILE A 1 187 ? 1.542 6.623 0.307 1.00 82.88 187 ILE A N 1
ATOM 1498 C CA . ILE A 1 187 ? 2.388 7.029 1.435 1.00 82.88 187 ILE A CA 1
ATOM 1499 C C . ILE A 1 187 ? 2.071 8.459 1.853 1.00 82.88 187 ILE A C 1
ATOM 1501 O O . ILE A 1 187 ? 1.907 8.709 3.044 1.00 82.88 187 ILE A O 1
ATOM 1505 N N . MET A 1 188 ? 1.966 9.394 0.906 1.00 81.69 188 MET A N 1
ATOM 1506 C CA . MET A 1 188 ? 1.708 10.797 1.236 1.00 81.69 188 MET A CA 1
ATOM 1507 C C . MET A 1 188 ? 0.358 10.977 1.932 1.00 81.69 188 MET A C 1
ATOM 1509 O O . MET A 1 188 ? 0.290 11.668 2.948 1.00 81.69 188 MET A O 1
ATOM 1513 N N . VAL A 1 189 ? -0.687 10.280 1.475 1.00 80.44 189 VAL A N 1
ATOM 1514 C CA . VAL A 1 189 ? -1.981 10.222 2.174 1.00 80.44 189 VAL A CA 1
ATOM 1515 C C . VAL A 1 189 ? -1.802 9.738 3.615 1.00 80.44 189 VAL A C 1
ATOM 1517 O O . VAL A 1 189 ? -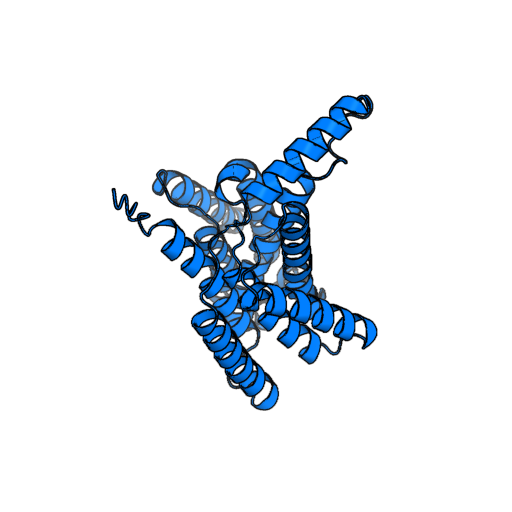2.293 10.373 4.550 1.00 80.44 189 VAL A O 1
ATOM 1520 N N . HIS A 1 190 ? -1.075 8.635 3.810 1.00 80.44 190 HIS A N 1
ATOM 1521 C CA . HIS A 1 190 ? -0.901 8.025 5.128 1.00 80.44 190 HIS A CA 1
ATOM 1522 C C . HIS A 1 190 ? -0.031 8.883 6.060 1.00 80.44 190 HIS A C 1
ATOM 1524 O O . HIS A 1 190 ? -0.371 9.028 7.233 1.00 80.44 190 HIS A O 1
ATOM 1530 N N . ILE A 1 191 ? 1.038 9.510 5.558 1.00 81.31 191 ILE A N 1
ATOM 1531 C CA . ILE A 1 191 ? 1.873 10.450 6.321 1.00 81.31 191 ILE A CA 1
ATOM 1532 C C . ILE A 1 191 ? 1.051 11.667 6.742 1.00 81.31 191 ILE A C 1
ATOM 1534 O O . ILE A 1 191 ? 1.097 12.049 7.910 1.00 81.31 191 ILE A O 1
ATOM 1538 N N . MET A 1 192 ? 0.280 12.265 5.827 1.00 79.56 192 MET A N 1
ATOM 1539 C CA . MET A 1 192 ? -0.568 13.418 6.152 1.00 79.56 192 MET A CA 1
ATOM 1540 C C . MET A 1 192 ? -1.623 13.059 7.201 1.00 79.56 192 MET A C 1
ATOM 1542 O O . MET A 1 192 ? -1.863 13.827 8.133 1.00 79.56 192 MET A O 1
ATOM 1546 N N . TYR A 1 193 ? -2.207 11.865 7.104 1.00 76.69 193 TYR A N 1
ATOM 1547 C CA . TYR A 1 193 ? -3.148 11.371 8.101 1.00 76.69 193 TYR A CA 1
ATOM 1548 C C . TYR A 1 193 ? -2.494 11.145 9.474 1.00 76.69 193 TYR A C 1
ATOM 1550 O O . TYR A 1 193 ? -3.033 11.579 10.493 1.00 76.69 193 TYR A O 1
ATOM 1558 N N . LEU A 1 194 ? -1.303 10.537 9.519 1.00 78.19 194 LEU A N 1
ATOM 1559 C CA . LEU A 1 194 ? -0.538 10.384 10.760 1.00 78.19 194 LEU A CA 1
ATOM 1560 C C . LEU A 1 194 ? -0.158 11.738 11.363 1.00 78.19 194 LEU A C 1
ATOM 1562 O O . LEU A 1 194 ? -0.259 11.909 12.574 1.00 78.19 194 LEU A O 1
ATOM 1566 N N . ALA A 1 195 ? 0.241 12.709 10.539 1.00 77.62 195 ALA A N 1
ATOM 1567 C CA . ALA A 1 195 ? 0.541 14.063 10.993 1.00 77.62 195 ALA A CA 1
ATOM 1568 C C . ALA A 1 195 ? -0.689 14.738 11.620 1.00 77.62 195 ALA A C 1
ATOM 1570 O O . ALA A 1 195 ? -0.553 15.446 12.616 1.00 77.62 195 ALA A O 1
ATOM 1571 N N . TRP A 1 196 ? -1.885 14.478 11.085 1.00 72.69 196 TRP A N 1
ATOM 1572 C CA . TRP A 1 196 ? -3.139 15.005 11.623 1.00 72.69 196 TRP A CA 1
ATOM 1573 C C . TRP A 1 196 ? -3.537 14.362 12.961 1.00 72.69 196 TRP A C 1
ATOM 1575 O O . TRP A 1 196 ? -3.957 15.065 13.880 1.00 72.69 196 TRP A O 1
ATOM 1585 N N . ILE A 1 197 ? -3.374 13.044 13.089 1.00 72.19 197 ILE A N 1
ATOM 1586 C CA . ILE A 1 197 ? -3.707 12.293 14.312 1.00 72.19 197 ILE A CA 1
ATOM 1587 C C . ILE A 1 197 ? -2.615 12.405 15.382 1.00 72.19 197 ILE A C 1
ATOM 1589 O O . ILE A 1 197 ? -2.851 12.130 16.563 1.00 72.19 197 ILE A O 1
ATOM 1593 N N . SER A 1 198 ? -1.412 12.827 14.999 1.00 70.25 198 SER A N 1
ATOM 1594 C CA . SER A 1 198 ? -0.291 12.932 15.917 1.00 70.25 198 SER A CA 1
ATOM 1595 C C . SER A 1 198 ? -0.595 13.910 17.061 1.00 70.25 198 SER A C 1
ATOM 1597 O O . SER A 1 198 ? -0.984 15.059 16.820 1.00 70.25 198 SER A O 1
ATOM 1599 N N . PRO A 1 199 ? -0.342 13.514 18.322 1.00 59.84 199 PRO A N 1
ATOM 1600 C CA . PRO A 1 199 ? -0.488 14.409 19.469 1.00 59.84 199 PRO A CA 1
ATOM 1601 C C . PRO A 1 199 ? 0.496 15.593 19.422 1.00 59.84 199 PRO A C 1
ATOM 1603 O O . PRO A 1 199 ? 0.321 16.570 20.144 1.00 59.84 199 PRO A O 1
ATOM 1606 N N . LEU A 1 200 ? 1.506 15.544 18.543 1.00 60.41 200 LEU A N 1
ATOM 1607 C CA . LEU A 1 200 ? 2.517 16.591 18.370 1.00 60.41 200 LEU A CA 1
ATOM 1608 C C . LEU A 1 200 ? 1.971 17.883 17.733 1.00 60.41 200 LEU A C 1
ATOM 1610 O O . LEU A 1 200 ? 2.646 18.906 17.784 1.00 60.41 200 LEU A O 1
ATOM 1614 N N . GLY A 1 201 ? 0.758 17.863 17.167 1.00 55.97 201 GLY A N 1
ATOM 1615 C CA . GLY A 1 201 ? 0.082 19.056 16.638 1.00 55.97 201 GLY A CA 1
ATOM 1616 C C . GLY A 1 201 ? -0.549 19.958 17.710 1.00 55.97 201 GLY A C 1
ATOM 1617 O O . GLY A 1 201 ? -1.335 20.851 17.386 1.00 55.97 201 GLY A O 1
ATOM 1618 N N . GLY A 1 202 ? -0.305 19.691 18.995 1.00 59.94 202 GLY A N 1
ATOM 1619 C CA . GLY A 1 202 ? -0.760 20.544 20.087 1.00 59.94 202 GLY A CA 1
ATOM 1620 C C . GLY A 1 202 ? -0.025 21.881 20.117 1.00 59.94 202 GLY A C 1
ATOM 1621 O O . GLY A 1 202 ? 1.155 21.971 19.775 1.00 59.94 202 GLY A O 1
ATOM 1622 N N . SER A 1 203 ? -0.704 22.953 20.535 1.00 63.38 203 SER A N 1
ATOM 1623 C CA . SER A 1 203 ? 0.021 24.200 20.803 1.00 63.38 203 SER A CA 1
ATOM 1624 C C . SER A 1 203 ? 0.955 23.966 21.995 1.00 63.38 203 SER A C 1
ATOM 1626 O O . SER A 1 203 ? 0.604 23.222 22.909 1.00 63.38 203 SER A O 1
ATOM 1628 N N . ARG A 1 204 ? 2.124 24.624 22.041 1.00 64.25 204 ARG A N 1
ATOM 1629 C CA . ARG A 1 204 ? 3.073 24.525 23.176 1.00 64.25 204 ARG A CA 1
ATOM 1630 C C . ARG A 1 204 ? 2.452 24.820 24.558 1.00 64.25 204 ARG A C 1
ATOM 1632 O O . ARG A 1 204 ? 3.104 24.574 25.564 1.00 64.25 204 ARG A O 1
ATOM 1639 N N . HIS A 1 205 ? 1.223 25.338 24.603 1.00 70.75 205 HIS A N 1
ATOM 1640 C CA . HIS A 1 205 ? 0.481 25.707 25.809 1.00 70.75 205 HIS A CA 1
ATOM 1641 C C . HIS A 1 205 ? -0.813 24.894 25.989 1.00 70.75 205 HIS A C 1
ATOM 1643 O O . HIS A 1 205 ? -1.719 25.310 26.712 1.00 70.75 205 HIS A O 1
ATOM 1649 N N . GLU A 1 206 ? -0.958 23.763 25.301 1.00 76.75 206 GLU A N 1
ATOM 1650 C CA . GLU A 1 206 ? -2.124 22.906 25.472 1.00 76.75 206 GLU A CA 1
ATOM 1651 C C . GLU A 1 206 ? -2.094 22.210 26.839 1.00 76.75 206 GLU A C 1
ATOM 1653 O O . GLU A 1 206 ? -1.121 21.562 27.218 1.00 76.75 206 GLU A O 1
ATOM 1658 N N . SER A 1 207 ? -3.170 22.366 27.611 1.00 81.50 207 SER A N 1
ATOM 1659 C CA . SER A 1 207 ? -3.326 21.707 28.910 1.00 81.50 207 SER A CA 1
ATOM 1660 C C . SER A 1 207 ? -3.414 20.187 28.752 1.00 81.50 207 SER A C 1
ATOM 1662 O O . SER A 1 207 ? -4.077 19.720 27.825 1.00 81.50 207 SER A O 1
ATOM 1664 N N . ALA A 1 208 ? -2.884 19.428 29.716 1.00 80.12 208 ALA A N 1
ATOM 1665 C CA . ALA A 1 208 ? -2.910 17.959 29.716 1.00 80.12 208 ALA A CA 1
ATOM 1666 C C . ALA A 1 208 ? -4.309 17.358 29.461 1.00 80.12 208 ALA A C 1
ATOM 1668 O O . ALA A 1 208 ? -4.436 16.431 28.671 1.00 80.12 208 ALA A O 1
ATOM 1669 N N . LEU A 1 209 ? -5.367 17.950 30.032 1.00 82.00 209 LEU A N 1
ATOM 1670 C CA . LEU A 1 209 ? -6.760 17.528 29.812 1.00 82.00 209 LEU A CA 1
ATOM 1671 C C . LEU A 1 209 ? -7.217 17.657 28.349 1.00 82.00 209 LEU A C 1
ATOM 1673 O O . LEU A 1 209 ? -7.915 16.790 27.836 1.00 82.00 209 LEU A O 1
ATOM 1677 N N . LYS A 1 210 ? -6.803 18.722 27.654 1.00 80.19 210 LYS A N 1
ATOM 1678 C CA . LYS A 1 210 ? -7.120 18.915 26.227 1.00 80.19 210 LYS A CA 1
ATOM 1679 C C . LYS A 1 210 ? -6.348 17.936 25.347 1.00 80.19 210 LYS A C 1
ATOM 1681 O O . LYS A 1 210 ? -6.898 17.432 24.373 1.00 80.19 210 LYS A O 1
ATOM 1686 N N . MET A 1 211 ? -5.106 17.627 25.722 1.00 78.75 211 MET A N 1
ATOM 1687 C CA . MET A 1 211 ? -4.312 16.602 25.047 1.00 78.75 211 MET A CA 1
ATOM 1688 C C . MET A 1 211 ? -4.948 15.212 25.204 1.00 78.75 211 MET A C 1
ATOM 1690 O O . MET A 1 211 ? -5.088 14.496 24.217 1.00 78.75 211 MET A O 1
ATOM 1694 N N . GLU A 1 212 ? -5.393 14.855 26.412 1.00 82.25 212 GLU A N 1
ATOM 1695 C CA . GLU A 1 212 ? -6.095 13.593 26.680 1.00 82.25 212 GLU A CA 1
ATOM 1696 C C . GLU A 1 212 ? -7.411 13.497 25.896 1.00 82.25 212 GLU A C 1
ATOM 1698 O O . GLU A 1 212 ? -7.669 12.485 25.240 1.00 82.25 212 GLU A O 1
ATOM 1703 N N . GLN A 1 213 ? -8.204 14.572 25.884 1.00 83.06 213 GLN A N 1
ATOM 1704 C CA . GLN A 1 213 ? -9.442 14.630 25.112 1.00 83.06 213 GLN A CA 1
ATOM 1705 C C . GLN A 1 213 ? -9.182 14.441 23.609 1.00 83.06 213 GLN A C 1
ATOM 1707 O O . GLN A 1 213 ? -9.840 13.619 22.974 1.00 83.06 213 GLN A O 1
ATOM 1712 N N . ARG A 1 214 ? -8.166 15.114 23.053 1.00 80.12 214 ARG A N 1
ATOM 1713 C CA . ARG A 1 214 ? -7.762 14.948 21.649 1.00 80.12 214 ARG A CA 1
ATOM 1714 C C . ARG A 1 214 ? -7.316 13.518 21.346 1.00 80.12 214 ARG A C 1
ATOM 1716 O O . ARG A 1 214 ? -7.687 12.962 20.319 1.00 80.12 214 ARG A O 1
ATOM 1723 N N . MET A 1 215 ? -6.535 12.900 22.233 1.00 80.06 215 MET A N 1
ATOM 1724 C CA . MET A 1 215 ? -6.134 11.499 22.071 1.00 80.06 215 MET A CA 1
ATOM 1725 C C . MET A 1 215 ? -7.346 10.563 22.087 1.00 80.06 215 MET A C 1
ATOM 1727 O O . MET A 1 215 ? -7.399 9.625 21.293 1.00 80.06 215 MET A O 1
ATOM 1731 N N . HIS A 1 216 ? -8.338 10.826 22.940 1.00 83.44 216 HIS A N 1
ATOM 1732 C CA . HIS A 1 216 ? -9.577 10.055 22.963 1.00 83.44 216 HIS A CA 1
ATOM 1733 C C . HIS A 1 216 ? -10.384 10.220 21.668 1.00 83.44 216 HIS A C 1
ATOM 1735 O O . HIS A 1 216 ? -10.813 9.222 21.089 1.00 83.44 216 HIS A O 1
ATOM 1741 N N . GLU A 1 217 ? -10.544 11.455 21.187 1.00 81.69 217 GLU A N 1
ATOM 1742 C CA . GLU A 1 217 ? -11.203 11.767 19.911 1.00 81.69 217 GLU A CA 1
ATOM 1743 C C . GLU A 1 217 ? -10.500 11.067 18.739 1.00 81.69 217 GLU A C 1
ATOM 1745 O O . GLU A 1 217 ? -11.153 10.430 17.914 1.00 81.69 217 GLU A O 1
ATOM 1750 N N . ASN A 1 218 ? -9.166 11.072 18.726 1.00 80.25 218 ASN A N 1
ATOM 1751 C CA . ASN A 1 218 ? -8.362 10.372 17.728 1.00 80.25 218 ASN A CA 1
ATOM 1752 C C . ASN A 1 218 ? -8.542 8.848 17.787 1.00 80.25 218 ASN A C 1
ATOM 1754 O O . ASN A 1 218 ? -8.672 8.204 16.749 1.00 80.25 218 ASN A O 1
ATOM 1758 N N . LEU A 1 219 ? -8.589 8.252 18.983 1.00 80.00 219 LEU A N 1
ATOM 1759 C CA . LEU A 1 219 ? -8.849 6.816 19.144 1.00 80.00 219 LEU A CA 1
ATOM 1760 C C . LEU A 1 219 ? -10.256 6.427 18.681 1.00 80.00 219 LEU A C 1
ATOM 1762 O O . LEU A 1 219 ? -10.431 5.361 18.098 1.00 80.00 219 LEU A O 1
ATOM 1766 N N . VAL A 1 220 ? -11.258 7.271 18.943 1.00 82.06 220 VAL A N 1
ATOM 1767 C CA . VAL A 1 220 ? -12.625 7.079 18.434 1.00 82.06 220 VAL A CA 1
ATOM 1768 C C . VAL A 1 220 ? -12.649 7.189 16.910 1.00 82.06 220 VAL A C 1
ATOM 1770 O O . VAL A 1 220 ? -13.305 6.384 16.253 1.00 82.06 220 VAL A O 1
ATOM 1773 N N . LEU A 1 221 ? -11.898 8.132 16.337 1.00 78.88 221 LEU A N 1
ATOM 1774 C CA . LEU A 1 221 ? -11.797 8.284 14.891 1.00 78.88 221 LEU A CA 1
ATOM 1775 C C . LEU A 1 221 ? -11.157 7.046 14.247 1.00 78.88 221 LEU A C 1
ATOM 1777 O O . LEU A 1 221 ? -11.729 6.509 13.304 1.00 78.88 221 LEU A O 1
ATOM 1781 N N . LEU A 1 222 ? -10.048 6.532 14.786 1.00 78.75 222 LEU A N 1
ATOM 1782 C CA . LEU A 1 222 ? -9.413 5.297 14.299 1.00 78.75 222 LEU A CA 1
ATOM 1783 C C . LEU A 1 222 ? -10.346 4.080 14.393 1.00 78.75 222 LEU A C 1
ATOM 1785 O O . LEU A 1 222 ? -10.440 3.303 13.448 1.00 78.75 222 LEU A O 1
ATOM 1789 N N . ASP A 1 223 ? -11.065 3.944 15.508 1.00 80.00 223 ASP A N 1
ATOM 1790 C CA . ASP A 1 223 ? -12.062 2.889 15.718 1.00 80.00 223 ASP A CA 1
ATOM 1791 C C . ASP A 1 223 ? -13.196 2.958 14.682 1.00 80.00 223 ASP A C 1
ATOM 1793 O O . ASP A 1 223 ? -13.547 1.946 14.081 1.00 80.00 223 ASP A O 1
ATOM 1797 N N . SER A 1 224 ? -13.705 4.163 14.396 1.00 78.56 224 SER A N 1
ATOM 1798 C CA . SER A 1 224 ? -14.778 4.382 13.411 1.00 78.56 224 SER A CA 1
ATOM 1799 C C . SER A 1 224 ? -14.377 4.087 11.961 1.00 78.56 224 SER A C 1
ATOM 1801 O O . SER A 1 224 ? -15.245 3.932 11.105 1.00 78.56 224 SER A O 1
ATOM 1803 N N . ARG A 1 225 ? -13.070 4.030 11.676 1.00 76.62 225 ARG A N 1
ATOM 1804 C CA . ARG A 1 225 ? -12.520 3.755 10.340 1.00 76.62 225 ARG A CA 1
ATOM 1805 C C . ARG A 1 225 ? -12.246 2.274 10.096 1.00 76.62 225 ARG A C 1
ATOM 1807 O O . ARG A 1 225 ? -11.942 1.906 8.962 1.00 76.62 225 ARG A O 1
ATOM 1814 N N . TYR A 1 226 ? -12.348 1.439 11.128 1.00 79.94 226 TYR A N 1
ATOM 1815 C CA . TYR A 1 226 ? -12.280 -0.008 10.983 1.00 79.94 226 TYR A CA 1
ATOM 1816 C C . TYR A 1 226 ? -13.692 -0.564 10.762 1.00 79.94 226 TYR A C 1
ATOM 1818 O O . TYR A 1 226 ? -14.530 -0.510 11.665 1.00 79.94 226 TYR A O 1
ATOM 1826 N N . ASP A 1 227 ? -13.954 -1.086 9.565 1.00 78.75 227 ASP A N 1
ATOM 1827 C CA . ASP A 1 227 ? -15.247 -1.676 9.222 1.00 78.75 227 ASP A CA 1
ATOM 1828 C C . ASP A 1 227 ? -15.445 -2.995 9.989 1.00 78.75 227 ASP A C 1
ATOM 1830 O O . ASP A 1 227 ? -14.601 -3.893 9.965 1.00 78.75 227 ASP A O 1
ATOM 1834 N N . ASP A 1 228 ? -16.584 -3.114 10.670 1.00 75.00 228 ASP A N 1
ATOM 1835 C CA . ASP A 1 228 ? -16.992 -4.320 11.396 1.00 75.00 228 ASP A CA 1
ATOM 1836 C C . ASP A 1 228 ? -17.461 -5.454 10.472 1.00 75.00 228 ASP A C 1
ATOM 1838 O O . ASP A 1 228 ? -17.798 -6.547 10.940 1.00 75.00 228 ASP A O 1
ATOM 1842 N N . THR A 1 229 ? -17.493 -5.218 9.159 1.00 78.00 229 THR A N 1
ATOM 1843 C CA . THR A 1 229 ? -17.856 -6.217 8.157 1.00 78.00 229 THR A CA 1
ATOM 1844 C C . THR A 1 229 ? -16.816 -7.338 8.100 1.00 78.00 229 THR A C 1
ATOM 1846 O O . THR A 1 229 ? -15.818 -7.272 7.382 1.00 78.00 229 THR A O 1
ATOM 1849 N N . GLN A 1 230 ? -17.083 -8.414 8.839 1.00 78.38 230 GLN A N 1
ATOM 1850 C CA . GLN A 1 230 ? -16.240 -9.607 8.852 1.00 78.38 230 GLN A CA 1
ATOM 1851 C C . GLN A 1 230 ? -16.488 -10.505 7.637 1.00 78.38 230 GLN A C 1
ATOM 1853 O O . GLN A 1 230 ? -17.612 -10.652 7.139 1.00 78.38 230 GLN A O 1
ATOM 1858 N N . LEU A 1 231 ? -15.424 -11.155 7.169 1.00 81.50 231 LEU A N 1
ATOM 1859 C CA . LEU A 1 231 ? -15.541 -12.214 6.174 1.00 81.50 231 LEU A CA 1
ATOM 1860 C C . LEU A 1 231 ? -16.192 -13.456 6.775 1.00 81.50 231 LEU A C 1
ATOM 1862 O O . LEU A 1 231 ? -16.065 -13.773 7.960 1.00 81.50 231 LEU A O 1
ATOM 1866 N N . SER A 1 232 ? -16.852 -14.242 5.923 1.00 84.38 232 SER A N 1
ATOM 1867 C CA . SER A 1 232 ? -17.116 -15.615 6.331 1.00 84.38 232 SER A CA 1
ATOM 1868 C C . SER A 1 232 ? -15.807 -16.404 6.393 1.00 84.38 232 SER A C 1
ATOM 1870 O O . SER A 1 232 ? -14.948 -16.228 5.537 1.00 84.38 232 SER A O 1
ATOM 1872 N N . VAL A 1 233 ? -15.672 -17.317 7.361 1.00 85.75 233 VAL A N 1
ATOM 1873 C CA . VAL A 1 233 ? -14.491 -18.193 7.504 1.00 85.75 233 VAL A CA 1
ATOM 1874 C C . VAL A 1 233 ? -14.124 -18.867 6.179 1.00 85.75 233 VAL A C 1
ATOM 1876 O O . VAL A 1 233 ? -12.957 -18.903 5.811 1.00 85.75 233 VAL A O 1
ATOM 1879 N N . LEU A 1 234 ? -15.122 -19.339 5.422 1.00 86.06 234 LEU A N 1
ATOM 1880 C CA . LEU A 1 234 ? -14.898 -19.928 4.103 1.00 86.06 234 LEU A CA 1
ATOM 1881 C C . LEU A 1 234 ? -14.307 -18.915 3.114 1.00 86.06 234 LEU A C 1
ATOM 1883 O O . LEU A 1 234 ? -13.339 -19.235 2.435 1.00 86.06 234 LEU A O 1
ATOM 1887 N N . GLN A 1 235 ? -14.851 -17.697 3.041 1.00 86.31 235 GLN A N 1
ATOM 1888 C CA . GLN A 1 235 ? -14.295 -16.652 2.177 1.00 86.31 235 GLN A CA 1
ATOM 1889 C C . GLN A 1 235 ? -12.874 -16.265 2.602 1.00 86.31 235 GLN A C 1
ATOM 1891 O O . GLN A 1 235 ? -12.016 -16.129 1.737 1.00 86.31 235 GLN A O 1
ATOM 1896 N N . ALA A 1 236 ? -12.613 -16.128 3.906 1.00 86.44 236 ALA A N 1
ATOM 1897 C CA . ALA A 1 236 ? -11.279 -15.840 4.425 1.00 86.44 236 ALA A CA 1
ATOM 1898 C C . ALA A 1 236 ? -10.287 -16.938 4.016 1.00 86.44 236 ALA A C 1
ATOM 1900 O O . ALA A 1 236 ? -9.258 -16.633 3.419 1.00 86.44 236 ALA A O 1
ATOM 1901 N N . LEU A 1 237 ? -10.630 -18.212 4.237 1.00 86.88 237 LEU A N 1
ATOM 1902 C CA . LEU A 1 237 ? -9.804 -19.351 3.825 1.00 86.88 237 LEU A CA 1
ATOM 1903 C C . LEU A 1 237 ? -9.556 -19.369 2.314 1.00 86.88 237 LEU A C 1
ATOM 1905 O O . LEU A 1 237 ? -8.419 -19.550 1.894 1.00 86.88 237 LEU A O 1
ATOM 1909 N N . VAL A 1 238 ? -10.588 -19.140 1.497 1.00 88.81 238 VAL A N 1
ATOM 1910 C CA . VAL A 1 238 ? -10.449 -19.089 0.034 1.00 88.81 238 VAL A CA 1
ATOM 1911 C C . VAL A 1 238 ? -9.498 -17.969 -0.387 1.00 88.81 238 VAL A C 1
ATOM 1913 O O . VAL A 1 238 ? -8.594 -18.217 -1.183 1.00 88.81 238 VAL A O 1
ATOM 1916 N N . ILE A 1 239 ? -9.650 -16.764 0.171 1.00 86.25 239 ILE A N 1
ATOM 1917 C CA . ILE A 1 239 ? -8.761 -15.628 -0.108 1.00 86.25 239 ILE A CA 1
ATOM 1918 C C . ILE A 1 239 ? -7.321 -15.976 0.280 1.00 86.25 239 ILE A C 1
ATOM 1920 O O . ILE A 1 239 ? -6.417 -15.809 -0.535 1.00 86.25 239 ILE A O 1
ATOM 1924 N N . ILE A 1 240 ? -7.107 -16.511 1.484 1.00 88.12 240 ILE A N 1
ATOM 1925 C CA . ILE A 1 240 ? -5.777 -16.887 1.981 1.00 88.12 240 ILE A CA 1
ATOM 1926 C C . ILE A 1 240 ? -5.140 -17.946 1.078 1.00 88.12 240 ILE A C 1
ATOM 1928 O O . ILE A 1 240 ? -3.989 -17.789 0.679 1.00 88.12 240 ILE A O 1
ATOM 1932 N N . CYS A 1 241 ? -5.873 -19.005 0.726 1.00 89.12 241 CYS A N 1
ATOM 1933 C CA . CYS A 1 241 ? -5.363 -20.069 -0.136 1.00 89.12 241 CYS A CA 1
ATOM 1934 C C . CYS A 1 241 ? -5.005 -19.544 -1.530 1.00 89.12 241 CYS A C 1
ATOM 1936 O O . CYS A 1 241 ? -3.926 -19.853 -2.031 1.00 89.12 241 CYS A O 1
ATOM 1938 N N . ILE A 1 242 ? -5.871 -18.730 -2.142 1.00 89.62 242 ILE A N 1
ATOM 1939 C CA . ILE A 1 242 ? -5.610 -18.140 -3.461 1.00 89.62 242 ILE A CA 1
ATOM 1940 C C . ILE A 1 242 ? -4.378 -17.232 -3.403 1.00 89.62 242 ILE A C 1
ATOM 1942 O O . ILE A 1 242 ? -3.480 -17.384 -4.229 1.00 89.62 242 ILE A O 1
ATOM 1946 N N . LEU A 1 243 ? -4.293 -16.332 -2.417 1.00 89.38 243 LEU A N 1
ATOM 1947 C CA . LEU A 1 243 ? -3.147 -15.434 -2.255 1.00 89.38 243 LEU A CA 1
ATOM 1948 C C . LEU A 1 243 ? -1.851 -16.211 -2.008 1.00 89.38 243 LEU A C 1
ATOM 1950 O O . LEU A 1 243 ? -0.843 -15.920 -2.645 1.00 89.38 243 LEU A O 1
ATOM 1954 N N . ALA A 1 244 ? -1.873 -17.225 -1.140 1.00 89.19 244 ALA A N 1
ATOM 1955 C CA . ALA A 1 244 ? -0.703 -18.048 -0.849 1.00 89.19 244 ALA A CA 1
ATOM 1956 C C . ALA A 1 244 ? -0.210 -18.809 -2.089 1.00 89.19 244 ALA A C 1
ATOM 1958 O O . ALA A 1 244 ? 0.992 -18.831 -2.352 1.00 89.19 244 ALA A O 1
ATOM 1959 N N . ILE A 1 245 ? -1.123 -19.390 -2.877 1.00 90.50 245 ILE A N 1
ATOM 1960 C CA . ILE A 1 245 ? -0.776 -20.089 -4.122 1.00 90.50 245 ILE A CA 1
ATOM 1961 C C . ILE A 1 245 ? -0.215 -19.104 -5.147 1.00 90.50 245 ILE A C 1
ATOM 1963 O O . ILE A 1 245 ? 0.840 -19.368 -5.714 1.00 90.50 245 ILE A O 1
ATOM 1967 N N . LEU A 1 246 ? -0.885 -17.970 -5.378 1.00 90.56 246 LEU A N 1
ATOM 1968 C CA . LEU A 1 246 ? -0.460 -16.985 -6.376 1.00 90.56 246 LEU A CA 1
ATOM 1969 C C . LEU A 1 246 ? 0.894 -16.361 -6.024 1.00 90.56 246 LEU A C 1
ATOM 1971 O O . LEU A 1 246 ? 1.798 -16.345 -6.859 1.00 90.56 246 LEU A O 1
ATOM 1975 N N . LEU A 1 247 ? 1.053 -15.880 -4.789 1.00 91.69 247 LEU A N 1
ATOM 1976 C CA . LEU A 1 247 ? 2.292 -15.248 -4.334 1.00 91.69 247 LEU A CA 1
ATOM 1977 C C . LEU A 1 247 ? 3.426 -16.269 -4.208 1.00 91.69 247 LEU A C 1
ATOM 1979 O O . LEU A 1 247 ? 4.550 -15.974 -4.603 1.00 91.69 247 LEU A O 1
ATOM 1983 N N . GLY A 1 248 ? 3.137 -17.482 -3.729 1.00 91.62 248 GLY A N 1
ATOM 1984 C CA . GLY A 1 248 ? 4.109 -18.572 -3.664 1.00 91.62 248 GLY A CA 1
ATOM 1985 C C . GLY A 1 248 ? 4.578 -19.005 -5.053 1.00 91.62 248 GLY A C 1
ATOM 1986 O O . GLY A 1 248 ? 5.777 -19.087 -5.305 1.00 91.62 248 GLY A O 1
ATOM 1987 N N . ALA A 1 249 ? 3.652 -19.199 -5.994 1.00 91.44 249 ALA A N 1
ATOM 1988 C CA . ALA A 1 249 ? 3.993 -19.492 -7.380 1.00 91.44 249 ALA A CA 1
ATOM 1989 C C . ALA A 1 249 ? 4.826 -18.359 -7.998 1.00 91.44 249 ALA A C 1
ATOM 1991 O O . ALA A 1 249 ? 5.845 -18.630 -8.632 1.00 91.44 249 ALA A O 1
ATOM 1992 N N . ASN A 1 250 ? 4.465 -17.092 -7.767 1.00 92.69 250 ASN A N 1
ATOM 1993 C CA . ASN A 1 250 ? 5.268 -15.984 -8.277 1.00 92.69 250 ASN A CA 1
ATOM 1994 C C . ASN A 1 250 ? 6.648 -15.884 -7.617 1.00 92.69 250 ASN A C 1
ATOM 1996 O O . ASN A 1 250 ? 7.607 -15.499 -8.278 1.00 92.69 250 ASN A O 1
ATOM 2000 N N . TYR A 1 251 ? 6.771 -16.249 -6.340 1.00 91.38 251 TYR A N 1
ATOM 2001 C CA . TYR A 1 251 ? 8.054 -16.285 -5.639 1.00 91.38 251 TYR A CA 1
ATOM 2002 C C . TYR A 1 251 ? 9.034 -17.262 -6.300 1.00 91.38 251 TYR A C 1
ATOM 2004 O O . TYR A 1 251 ? 10.189 -16.912 -6.523 1.00 91.38 251 TYR A O 1
ATOM 2012 N N . TYR A 1 252 ? 8.571 -18.466 -6.649 1.00 91.94 252 TYR A N 1
ATOM 2013 C CA . TYR A 1 252 ? 9.430 -19.502 -7.233 1.00 91.94 252 TYR A CA 1
ATOM 2014 C C . TYR A 1 252 ? 9.632 -19.366 -8.744 1.00 91.94 252 TYR A C 1
ATOM 2016 O O . TYR A 1 252 ? 10.716 -19.667 -9.238 1.00 91.94 252 TYR A O 1
ATOM 2024 N N . TYR A 1 253 ? 8.602 -18.942 -9.480 1.00 91.12 253 TYR A N 1
ATOM 2025 C CA . TYR A 1 253 ? 8.603 -18.980 -10.946 1.00 91.12 253 TYR A CA 1
ATOM 2026 C C . TYR A 1 253 ? 8.676 -17.602 -11.611 1.00 91.12 253 TYR A C 1
ATOM 2028 O O . TYR A 1 253 ? 8.875 -17.544 -12.821 1.00 91.12 253 TYR A O 1
ATOM 2036 N N . ALA A 1 254 ? 8.514 -16.508 -10.856 1.00 87.75 254 ALA A N 1
ATOM 2037 C CA . ALA A 1 254 ? 8.547 -15.133 -11.363 1.00 87.75 254 ALA A CA 1
ATOM 2038 C C . ALA A 1 254 ? 7.654 -14.905 -12.603 1.00 87.75 254 ALA A C 1
ATOM 2040 O O . ALA A 1 254 ? 8.056 -14.239 -13.557 1.00 87.75 254 ALA A O 1
ATOM 2041 N N . PHE A 1 255 ? 6.436 -15.465 -12.595 1.00 85.94 255 PHE A N 1
ATOM 2042 C CA . PHE A 1 255 ? 5.475 -15.349 -13.701 1.00 85.94 255 PHE A CA 1
ATOM 2043 C C . PHE A 1 255 ? 5.135 -13.895 -14.057 1.00 85.94 255 PHE A C 1
ATOM 2045 O O . PHE A 1 255 ? 4.866 -13.583 -15.216 1.00 85.94 255 PHE A O 1
ATOM 2052 N N . VAL A 1 256 ? 5.107 -13.020 -13.052 1.00 86.38 256 VAL A N 1
ATOM 2053 C CA . VAL A 1 256 ? 4.713 -11.616 -13.142 1.00 86.38 256 VAL A CA 1
ATOM 2054 C C . VAL A 1 256 ? 5.692 -10.768 -12.323 1.00 86.38 256 VAL A C 1
ATOM 2056 O O . VAL A 1 256 ? 6.236 -11.224 -11.314 1.00 86.38 256 VAL A O 1
ATOM 2059 N N . SER A 1 257 ? 5.926 -9.520 -12.742 1.00 86.25 257 SER A N 1
ATOM 2060 C CA . SER A 1 257 ? 6.767 -8.596 -11.977 1.00 86.25 257 SER A CA 1
ATOM 2061 C C . SER A 1 257 ? 6.121 -8.226 -10.637 1.00 86.25 257 SER A C 1
ATOM 2063 O O . SER A 1 257 ? 4.898 -8.113 -10.515 1.00 86.25 257 SER A O 1
ATOM 2065 N N . ASP A 1 258 ? 6.952 -7.981 -9.628 1.00 87.81 258 ASP A N 1
ATOM 2066 C CA . ASP A 1 258 ? 6.492 -7.593 -8.289 1.00 87.81 258 ASP A CA 1
ATOM 2067 C C . ASP A 1 258 ? 5.657 -6.310 -8.329 1.00 87.81 258 ASP A C 1
ATOM 2069 O O . ASP A 1 258 ? 4.628 -6.216 -7.668 1.00 87.81 258 ASP A O 1
ATOM 2073 N N . SER A 1 259 ? 6.047 -5.351 -9.175 1.00 85.00 259 SER A N 1
ATOM 2074 C CA . SER A 1 259 ? 5.313 -4.103 -9.400 1.00 85.00 259 SER A CA 1
ATOM 2075 C C . SER A 1 259 ? 3.895 -4.348 -9.917 1.00 85.00 259 SER A C 1
ATOM 2077 O O . SER A 1 259 ? 2.960 -3.661 -9.514 1.00 85.00 259 SER A O 1
ATOM 2079 N N . THR A 1 260 ? 3.689 -5.358 -10.764 1.00 83.56 260 THR A N 1
ATOM 2080 C CA . THR A 1 260 ? 2.345 -5.726 -11.219 1.00 83.56 260 THR A CA 1
ATOM 2081 C C . THR A 1 260 ? 1.537 -6.399 -10.109 1.00 83.56 260 THR A C 1
ATOM 2083 O O . THR A 1 260 ? 0.365 -6.064 -9.942 1.00 83.56 260 THR A O 1
ATOM 2086 N N . ILE A 1 261 ? 2.140 -7.286 -9.307 1.00 85.69 261 ILE A N 1
ATOM 2087 C CA . ILE A 1 261 ? 1.471 -7.875 -8.128 1.00 85.69 261 ILE A CA 1
ATOM 2088 C C . ILE A 1 261 ? 1.030 -6.786 -7.158 1.00 85.69 261 ILE A C 1
ATOM 2090 O O . ILE A 1 261 ? -0.082 -6.829 -6.630 1.00 85.69 261 ILE A O 1
ATOM 2094 N N . LEU A 1 262 ? 1.893 -5.802 -6.953 1.00 85.00 262 LEU A N 1
ATOM 2095 C CA . LEU A 1 262 ? 1.657 -4.666 -6.087 1.00 85.00 262 LEU A CA 1
ATOM 2096 C C . LEU A 1 262 ? 0.450 -3.851 -6.544 1.00 85.00 262 LEU A C 1
ATOM 2098 O O . LEU A 1 262 ? -0.477 -3.637 -5.766 1.00 85.00 262 LEU A O 1
ATOM 2102 N N . ILE A 1 263 ? 0.435 -3.457 -7.820 1.00 80.19 263 ILE A N 1
ATOM 2103 C CA . ILE A 1 263 ? -0.676 -2.709 -8.417 1.00 80.19 263 ILE A CA 1
ATOM 2104 C C . ILE A 1 263 ? -1.979 -3.502 -8.277 1.00 80.19 263 ILE A C 1
ATOM 2106 O O . ILE A 1 263 ? -2.985 -2.954 -7.834 1.00 80.19 263 ILE A O 1
ATOM 2110 N N . ILE A 1 264 ? -1.965 -4.800 -8.601 1.00 81.94 264 ILE A N 1
ATOM 2111 C CA . ILE A 1 264 ? -3.150 -5.661 -8.485 1.00 81.94 264 ILE A CA 1
ATOM 2112 C C . ILE A 1 264 ? -3.621 -5.748 -7.030 1.00 81.94 264 ILE A C 1
ATOM 2114 O O . ILE A 1 264 ? -4.823 -5.682 -6.781 1.00 81.94 264 ILE A O 1
ATOM 2118 N N . SER A 1 265 ? -2.704 -5.864 -6.069 1.00 83.44 265 SER A N 1
ATOM 2119 C CA . SER A 1 265 ? -3.038 -5.977 -4.644 1.00 83.44 265 SER A CA 1
ATOM 2120 C C . SER A 1 265 ? -3.689 -4.696 -4.114 1.00 83.44 265 SER A C 1
ATOM 2122 O O . SER A 1 265 ? -4.742 -4.771 -3.481 1.00 83.44 265 SER A O 1
ATOM 2124 N N . LEU A 1 266 ? -3.123 -3.527 -4.441 1.00 79.62 266 LEU A N 1
ATOM 2125 C CA . LEU A 1 266 ? -3.682 -2.221 -4.071 1.00 79.62 266 LEU A CA 1
ATOM 2126 C C . LEU A 1 266 ? -5.045 -1.973 -4.738 1.00 79.62 266 LEU A C 1
ATOM 2128 O O . LEU A 1 266 ? -6.007 -1.603 -4.064 1.00 79.62 266 LEU A O 1
ATOM 2132 N N . LEU A 1 267 ? -5.167 -2.271 -6.038 1.00 76.88 267 LEU A N 1
ATOM 2133 C CA . LEU A 1 267 ? -6.437 -2.180 -6.767 1.00 76.88 267 LEU A CA 1
ATOM 2134 C C . LEU A 1 267 ? -7.502 -3.090 -6.156 1.00 76.88 267 LEU A C 1
ATOM 2136 O O . LEU A 1 267 ? -8.638 -2.662 -5.966 1.00 76.88 267 LEU A O 1
ATOM 2140 N N . THR A 1 268 ? -7.150 -4.337 -5.838 1.00 77.44 268 THR A N 1
ATOM 2141 C CA . THR A 1 268 ? -8.095 -5.309 -5.273 1.00 77.44 268 THR A CA 1
ATOM 2142 C C . THR A 1 268 ? -8.573 -4.859 -3.897 1.00 77.44 268 THR A C 1
ATOM 2144 O O . THR A 1 268 ? -9.774 -4.905 -3.639 1.00 77.44 268 THR A O 1
ATOM 2147 N N . ALA A 1 269 ? -7.672 -4.353 -3.048 1.00 74.69 269 ALA A N 1
ATOM 2148 C CA . ALA A 1 269 ? -8.033 -3.777 -1.756 1.00 74.69 269 ALA A CA 1
ATOM 2149 C C . ALA A 1 269 ? -9.000 -2.583 -1.910 1.00 74.69 269 ALA A C 1
ATOM 2151 O O . ALA A 1 269 ? -10.076 -2.570 -1.309 1.00 74.69 269 ALA A O 1
ATOM 2152 N N . GLY A 1 270 ? -8.676 -1.618 -2.779 1.00 68.81 270 GLY A N 1
ATOM 2153 C CA . GLY A 1 270 ? -9.481 -0.4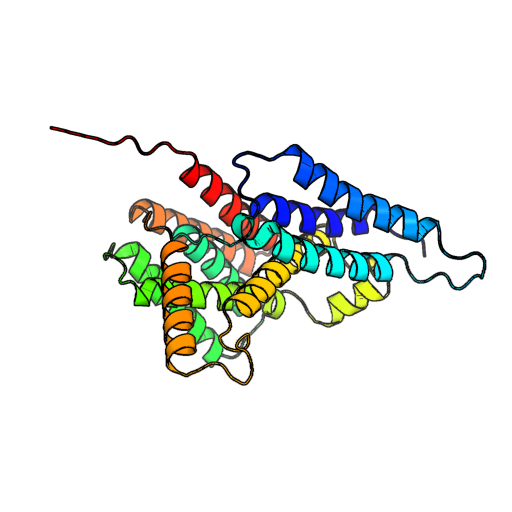04 -2.956 1.00 68.81 270 GLY A CA 1
ATOM 2154 C C . GLY A 1 270 ? -10.830 -0.621 -3.660 1.00 68.81 270 GLY A C 1
ATOM 2155 O O . GLY A 1 270 ? -11.850 -0.067 -3.242 1.00 68.81 270 GLY A O 1
ATOM 2156 N N . ILE A 1 271 ? -10.880 -1.440 -4.719 1.00 68.19 271 ILE A N 1
ATOM 2157 C CA . ILE A 1 271 ? -12.122 -1.730 -5.464 1.00 68.19 271 ILE A CA 1
ATOM 2158 C C . ILE A 1 271 ? -13.105 -2.490 -4.580 1.00 68.19 271 ILE A C 1
ATOM 2160 O O . ILE A 1 271 ? -14.303 -2.199 -4.583 1.00 68.19 271 ILE A O 1
ATOM 2164 N N . TRP A 1 272 ? -12.613 -3.458 -3.812 1.00 65.12 272 TRP A N 1
ATOM 2165 C CA . TRP A 1 272 ? -13.478 -4.315 -3.018 1.00 65.12 272 TRP A CA 1
ATOM 2166 C C . TRP A 1 272 ? -14.164 -3.554 -1.883 1.00 65.12 272 TRP A C 1
ATOM 2168 O O . TRP A 1 272 ? -15.368 -3.724 -1.681 1.00 65.12 272 TRP A O 1
ATOM 2178 N N . HIS A 1 273 ? -13.438 -2.640 -1.232 1.00 63.19 273 HIS A N 1
ATOM 2179 C CA . HIS A 1 273 ? -14.013 -1.710 -0.262 1.00 63.19 273 HIS A CA 1
ATOM 2180 C C . HIS A 1 273 ? -15.177 -0.898 -0.868 1.00 63.19 273 HIS A C 1
ATOM 2182 O O . HIS A 1 273 ? -16.215 -0.692 -0.239 1.00 63.19 273 HIS A O 1
ATOM 2188 N N . LYS A 1 274 ? -15.052 -0.443 -2.122 1.00 62.50 274 LYS A N 1
ATOM 2189 C CA . LYS A 1 274 ? -16.128 0.304 -2.801 1.00 62.50 274 LYS A CA 1
ATOM 2190 C C . LYS A 1 274 ? -17.345 -0.548 -3.134 1.00 62.50 274 LYS A C 1
ATOM 2192 O O . LYS A 1 274 ? -18.455 -0.024 -3.215 1.00 62.50 274 LYS A O 1
ATOM 2197 N N . ILE A 1 275 ? -17.157 -1.839 -3.379 1.00 59.62 275 ILE A N 1
ATOM 2198 C CA . ILE A 1 275 ? -18.270 -2.749 -3.659 1.00 59.62 275 ILE A CA 1
ATOM 2199 C C . ILE A 1 275 ? -19.032 -3.048 -2.362 1.00 59.62 275 ILE A C 1
ATOM 2201 O O . ILE A 1 275 ? -20.264 -3.000 -2.360 1.00 59.62 275 ILE A O 1
ATOM 2205 N N . SER A 1 276 ? -18.330 -3.289 -1.248 1.00 56.97 276 SER A N 1
ATOM 2206 C CA . SER A 1 276 ? -18.984 -3.542 0.042 1.00 56.97 276 SER A CA 1
ATOM 2207 C C . SER A 1 276 ? -19.767 -2.328 0.545 1.00 56.97 276 SER A C 1
ATOM 2209 O O . SER A 1 276 ? -20.905 -2.499 0.977 1.00 56.97 276 SER A O 1
ATOM 2211 N N . SER A 1 277 ? -19.234 -1.110 0.402 1.00 55.81 277 SER A N 1
ATOM 2212 C CA . SER A 1 277 ? -19.902 0.114 0.873 1.00 55.81 277 SER A CA 1
ATOM 2213 C C . SER A 1 277 ? -21.159 0.507 0.080 1.00 55.81 277 SER A C 1
ATOM 2215 O O . SER A 1 277 ? -22.014 1.219 0.602 1.00 55.81 277 SER A O 1
ATOM 2217 N N . ASN A 1 278 ? -21.304 0.030 -1.163 1.00 53.34 278 ASN A N 1
ATOM 2218 C CA . ASN A 1 278 ? -22.463 0.304 -2.025 1.00 53.34 278 ASN A CA 1
ATOM 2219 C C . ASN A 1 278 ? -23.547 -0.782 -1.975 1.00 53.34 278 ASN A C 1
ATOM 2221 O O . ASN A 1 278 ? -24.582 -0.639 -2.629 1.00 53.34 278 ASN A O 1
ATOM 2225 N N . THR A 1 279 ? -23.332 -1.869 -1.231 1.00 45.41 279 THR A N 1
ATOM 2226 C CA . THR A 1 279 ? -24.356 -2.905 -1.080 1.00 45.41 279 THR A CA 1
ATOM 2227 C C . THR A 1 279 ? -25.353 -2.423 -0.022 1.00 45.41 279 THR A C 1
ATOM 2229 O O . THR A 1 279 ? -24.960 -2.284 1.137 1.00 45.41 279 THR A O 1
ATOM 2232 N N . PRO A 1 280 ? -26.620 -2.117 -0.368 1.00 43.94 280 PRO A N 1
ATOM 2233 C CA . PRO A 1 280 ? -27.589 -1.683 0.628 1.00 43.94 280 PRO A CA 1
ATOM 2234 C C . PRO A 1 280 ? -27.715 -2.778 1.683 1.00 43.94 280 PRO A C 1
ATOM 2236 O O . PRO A 1 280 ? -27.981 -3.934 1.347 1.00 43.94 280 PRO A O 1
ATOM 2239 N N . GLN A 1 281 ? -27.508 -2.420 2.954 1.00 42.53 281 GLN A N 1
ATOM 2240 C CA . GLN A 1 281 ? -27.841 -3.301 4.063 1.00 42.53 281 GLN A CA 1
ATOM 2241 C C . GLN A 1 281 ? -29.333 -3.602 3.942 1.00 42.53 281 GLN A C 1
ATOM 2243 O O . GLN A 1 281 ? -30.174 -2.767 4.270 1.00 42.53 281 GLN A O 1
ATOM 2248 N N . THR A 1 282 ? -29.678 -4.778 3.420 1.00 39.97 282 THR A N 1
ATOM 2249 C CA . THR A 1 282 ? -31.028 -5.310 3.532 1.00 39.97 282 THR A CA 1
ATOM 2250 C C . THR A 1 282 ? -31.251 -5.529 5.016 1.00 39.97 282 THR A C 1
ATOM 2252 O O . THR A 1 282 ? -30.838 -6.546 5.573 1.00 39.97 282 THR A O 1
ATOM 2255 N N . SER A 1 283 ? -31.833 -4.527 5.671 1.00 36.97 283 SER A N 1
ATOM 2256 C CA . SER A 1 283 ? -32.345 -4.619 7.023 1.00 36.97 283 SER A CA 1
ATOM 2257 C C . SER A 1 283 ? -33.406 -5.709 7.022 1.00 36.97 283 SER A C 1
ATOM 2259 O O . SER A 1 283 ? -34.572 -5.467 6.716 1.00 36.97 283 SER A O 1
ATOM 2261 N N . GLY A 1 284 ? -32.982 -6.934 7.317 1.00 36.38 284 GLY A N 1
ATOM 2262 C CA . GLY A 1 284 ? -33.866 -8.011 7.712 1.00 36.38 284 GLY A CA 1
ATOM 2263 C C . GLY A 1 284 ? -34.462 -7.664 9.068 1.00 36.38 284 GLY A C 1
ATOM 2264 O O . GLY A 1 284 ? -34.005 -8.168 10.087 1.00 36.38 284 GLY A O 1
ATOM 2265 N N . SER A 1 285 ? -35.469 -6.788 9.083 1.00 32.97 285 SER A N 1
ATOM 2266 C CA . SER A 1 285 ? -36.461 -6.776 10.150 1.00 32.97 285 SER A CA 1
ATOM 2267 C C . SER A 1 285 ? -37.332 -8.011 9.945 1.00 32.97 285 SER A C 1
ATOM 2269 O O . SER A 1 285 ? -38.345 -7.968 9.246 1.00 32.97 285 SER A O 1
ATOM 2271 N N . ILE A 1 286 ? -36.898 -9.141 10.493 1.00 38.84 286 ILE A N 1
ATOM 2272 C CA . ILE A 1 286 ? -37.834 -10.219 10.784 1.00 38.84 286 ILE A CA 1
ATOM 2273 C C . ILE A 1 286 ? -38.413 -9.864 12.150 1.00 38.84 286 ILE A C 1
ATOM 2275 O O . ILE A 1 286 ? -37.708 -9.911 13.158 1.00 38.84 286 ILE A O 1
ATOM 2279 N N . VAL A 1 287 ? -39.650 -9.369 12.103 1.00 46.28 287 VAL A N 1
ATOM 2280 C CA . VAL A 1 287 ? -40.568 -9.221 13.240 1.00 46.28 287 VAL A CA 1
ATOM 2281 C C . VAL A 1 287 ? -40.848 -10.592 13.840 1.00 46.28 287 VAL A C 1
ATOM 2283 O O . VAL A 1 287 ? -40.998 -11.546 13.043 1.00 46.28 287 VAL A O 1
#